Protein AF-A0A0Q8F2A1-F1 (afdb_monomer_lite)

Structure (mmCIF, N/CA/C/O backbone):
data_AF-A0A0Q8F2A1-F1
#
_entry.id   AF-A0A0Q8F2A1-F1
#
loop_
_atom_site.group_PDB
_atom_site.id
_atom_site.type_symbol
_atom_site.label_atom_id
_atom_site.label_alt_id
_atom_site.label_comp_id
_atom_site.label_asym_id
_atom_site.label_entity_id
_atom_site.label_seq_id
_atom_site.pdbx_PDB_ins_code
_atom_site.Cartn_x
_atom_site.Cartn_y
_atom_site.Cartn_z
_atom_site.occupancy
_atom_site.B_iso_or_equiv
_atom_site.auth_seq_id
_atom_site.auth_comp_id
_atom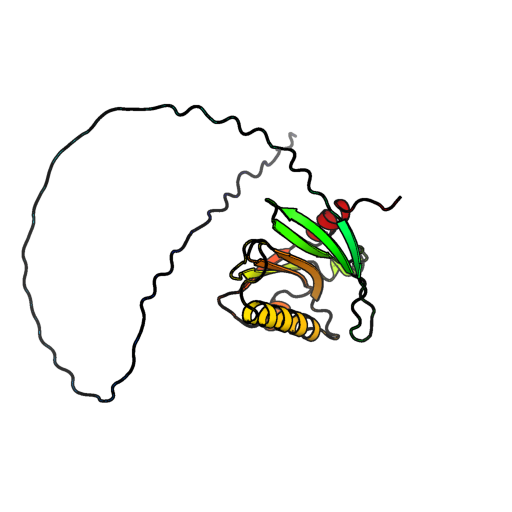_site.auth_asym_id
_atom_site.auth_atom_id
_atom_site.pdbx_PDB_model_num
ATOM 1 N N . MET A 1 1 ? 9.531 -15.385 44.130 1.00 44.53 1 MET A N 1
ATOM 2 C CA . MET A 1 1 ? 9.046 -15.641 42.757 1.00 44.53 1 MET A CA 1
ATOM 3 C C . MET A 1 1 ? 9.720 -14.624 41.848 1.00 44.53 1 MET A C 1
ATOM 5 O O . MET A 1 1 ? 9.571 -13.438 42.096 1.00 44.53 1 MET A O 1
ATOM 9 N N . ARG A 1 2 ? 10.594 -15.065 40.934 1.00 28.80 2 ARG A N 1
ATOM 10 C CA . ARG A 1 2 ? 11.402 -14.192 40.062 1.00 28.80 2 ARG A CA 1
ATOM 11 C C . ARG A 1 2 ? 10.861 -14.307 38.637 1.00 28.80 2 ARG A C 1
ATOM 13 O O . ARG A 1 2 ? 10.828 -15.414 38.109 1.00 28.80 2 ARG A O 1
ATOM 20 N N . ASN A 1 3 ? 10.446 -13.184 38.053 1.00 25.94 3 ASN A N 1
ATOM 21 C CA . ASN A 1 3 ? 10.013 -13.105 36.659 1.00 25.94 3 ASN A CA 1
ATOM 22 C C . ASN A 1 3 ? 11.220 -13.265 35.733 1.00 25.94 3 ASN A C 1
ATOM 24 O O . ASN A 1 3 ? 12.239 -12.593 35.903 1.00 25.94 3 ASN A O 1
ATOM 28 N N . ARG A 1 4 ? 11.096 -14.179 34.770 1.00 31.38 4 ARG A N 1
ATOM 29 C CA . ARG A 1 4 ? 12.086 -14.429 33.725 1.00 31.38 4 ARG A CA 1
ATOM 30 C C . ARG A 1 4 ? 11.679 -13.613 32.501 1.00 31.38 4 ARG A C 1
ATOM 32 O O . ARG A 1 4 ? 10.602 -13.816 31.954 1.00 31.38 4 ARG A O 1
ATOM 39 N N . VAL A 1 5 ? 12.541 -12.677 32.123 1.00 30.12 5 VAL A N 1
ATOM 40 C CA . VAL A 1 5 ? 12.503 -11.966 30.844 1.00 30.12 5 VAL A CA 1
ATOM 41 C C . VAL A 1 5 ? 12.812 -12.982 29.745 1.00 30.12 5 VAL A C 1
ATOM 43 O O . VAL A 1 5 ? 13.850 -13.641 29.806 1.00 30.12 5 VAL A O 1
ATOM 46 N N . VAL A 1 6 ? 11.915 -13.123 28.771 1.00 36.81 6 VAL A N 1
ATOM 47 C CA . VAL A 1 6 ? 12.195 -13.824 27.514 1.00 36.81 6 VAL A CA 1
ATOM 48 C C . VAL A 1 6 ? 12.706 -12.768 26.540 1.00 36.81 6 VAL A C 1
ATOM 50 O O . VAL A 1 6 ? 11.977 -11.846 26.185 1.00 36.81 6 VAL A O 1
ATOM 53 N N . LYS A 1 7 ? 13.987 -12.866 26.183 1.00 30.02 7 LYS A N 1
ATOM 54 C CA . LYS A 1 7 ? 14.551 -12.213 25.001 1.00 30.02 7 LYS A CA 1
ATOM 55 C C . LYS A 1 7 ? 14.247 -13.127 23.815 1.00 30.02 7 LYS A C 1
ATOM 57 O O . LYS A 1 7 ? 14.553 -14.312 23.905 1.00 30.02 7 LYS A O 1
ATOM 62 N N . ASN A 1 8 ? 13.638 -12.587 22.764 1.00 35.62 8 ASN A N 1
ATOM 63 C CA . ASN A 1 8 ? 13.638 -13.228 21.454 1.00 35.62 8 ASN A CA 1
ATOM 64 C C . ASN A 1 8 ? 14.849 -12.695 20.691 1.00 35.62 8 ASN A C 1
ATOM 66 O O . ASN A 1 8 ? 14.966 -11.486 20.485 1.00 35.62 8 ASN A O 1
ATOM 70 N N . ASP A 1 9 ? 15.741 -13.616 20.354 1.00 36.66 9 ASP A N 1
ATOM 71 C CA . ASP A 1 9 ? 16.891 -13.410 19.488 1.00 36.66 9 ASP A CA 1
ATOM 72 C C . ASP A 1 9 ? 16.471 -13.532 18.009 1.00 36.66 9 ASP A C 1
ATOM 74 O O . ASP A 1 9 ? 15.577 -14.307 17.670 1.00 36.66 9 ASP A O 1
ATOM 78 N N . ASP A 1 10 ? 17.144 -12.741 17.173 1.00 30.52 10 ASP A N 1
ATOM 79 C CA . ASP A 1 10 ? 17.500 -12.963 15.765 1.00 30.52 10 ASP A CA 1
ATOM 80 C C . ASP A 1 10 ? 16.471 -13.565 14.787 1.00 30.52 10 ASP A C 1
ATOM 82 O O . ASP A 1 10 ? 16.291 -14.778 14.688 1.00 30.52 10 ASP A O 1
ATOM 86 N N . VAL A 1 11 ? 15.958 -12.713 13.889 1.00 28.14 11 VAL A N 1
ATOM 87 C CA . VAL A 1 11 ? 15.561 -13.127 12.533 1.00 28.14 11 VAL A CA 1
ATOM 88 C C . VAL A 1 11 ? 16.566 -12.532 11.549 1.00 28.14 11 VAL A C 1
ATOM 90 O O . VAL A 1 11 ? 16.557 -11.338 11.259 1.00 28.14 11 VAL A O 1
ATOM 93 N N . SER A 1 12 ? 17.464 -13.384 11.055 1.00 24.70 12 SER A N 1
ATOM 94 C CA . SER A 1 12 ? 18.333 -13.093 9.913 1.00 24.70 12 SER A CA 1
ATOM 95 C C . SER A 1 12 ? 17.551 -13.309 8.617 1.00 24.70 12 SER A C 1
ATOM 97 O O . SER A 1 12 ? 17.162 -14.436 8.317 1.00 24.70 12 SER A O 1
ATOM 99 N N . VAL A 1 13 ? 17.343 -12.251 7.833 1.00 27.22 13 VAL A N 1
ATOM 100 C CA . VAL A 1 13 ? 16.812 -12.356 6.466 1.00 27.22 13 VAL A CA 1
ATOM 101 C C . VAL A 1 13 ? 17.987 -12.609 5.519 1.00 27.22 13 VAL A C 1
ATOM 103 O O . VAL A 1 13 ? 18.814 -11.731 5.280 1.00 27.22 13 VAL A O 1
ATOM 106 N N . MET A 1 14 ? 18.090 -13.838 5.009 1.00 24.81 14 MET A N 1
ATOM 107 C CA . MET A 1 14 ? 19.008 -14.192 3.925 1.00 24.81 14 MET A CA 1
ATOM 108 C C . MET A 1 14 ? 18.399 -13.770 2.585 1.00 24.81 14 MET A C 1
ATOM 110 O O . MET A 1 14 ? 17.421 -14.361 2.138 1.00 24.81 14 MET A O 1
ATOM 114 N N . PHE A 1 15 ? 19.014 -12.794 1.917 1.00 26.77 15 PHE A N 1
ATOM 115 C CA . PHE A 1 15 ? 18.765 -12.518 0.503 1.00 26.77 15 PHE A CA 1
ATOM 116 C C . PHE A 1 15 ? 19.506 -13.550 -0.355 1.00 26.77 15 PHE A C 1
ATOM 118 O O . PHE A 1 15 ? 20.736 -13.563 -0.424 1.00 26.77 15 PHE A O 1
ATOM 125 N N . LEU A 1 16 ? 18.754 -14.428 -1.014 1.00 28.80 16 LEU A N 1
ATOM 126 C CA . LEU A 1 16 ? 19.261 -15.322 -2.052 1.00 28.80 16 LEU A CA 1
ATOM 127 C C . LEU A 1 16 ? 19.140 -14.624 -3.412 1.00 28.80 16 LEU A C 1
ATOM 129 O O . LEU A 1 16 ? 18.095 -14.658 -4.051 1.00 28.80 16 LEU A O 1
ATOM 133 N N . CYS A 1 17 ? 20.240 -14.027 -3.875 1.00 29.28 17 CYS A N 1
ATOM 134 C CA . CYS A 1 17 ? 20.418 -13.659 -5.281 1.00 29.28 17 CYS A CA 1
ATOM 135 C C . CYS A 1 17 ? 20.425 -14.935 -6.138 1.00 29.28 17 CYS A C 1
ATOM 137 O O . CYS A 1 17 ? 21.434 -15.643 -6.197 1.00 29.28 17 CYS A O 1
ATOM 139 N N . ARG A 1 18 ? 19.322 -15.234 -6.831 1.00 32.94 18 ARG A N 1
ATOM 140 C CA . ARG A 1 18 ? 19.321 -16.212 -7.924 1.00 32.94 18 ARG A CA 1
ATOM 141 C C . ARG A 1 18 ? 19.535 -15.497 -9.254 1.00 32.94 18 ARG A C 1
ATOM 143 O O . ARG A 1 18 ? 18.671 -14.786 -9.742 1.00 32.94 18 ARG A O 1
ATOM 150 N N . HIS A 1 19 ? 20.705 -15.744 -9.838 1.00 34.50 19 HIS A N 1
ATOM 151 C CA . HIS A 1 19 ? 20.955 -15.552 -11.261 1.00 34.50 19 HIS A CA 1
ATOM 152 C C . HIS A 1 19 ? 20.022 -16.472 -12.058 1.00 34.50 19 HIS A C 1
ATOM 154 O O . HIS A 1 19 ? 20.097 -17.693 -11.902 1.00 34.50 19 HIS A O 1
ATOM 160 N N . ALA A 1 20 ? 19.193 -15.906 -12.932 1.00 35.84 20 ALA A N 1
ATOM 161 C CA . ALA A 1 20 ? 18.513 -16.657 -13.977 1.00 35.84 20 ALA A CA 1
ATOM 162 C C . ALA A 1 20 ? 19.250 -16.451 -15.306 1.00 35.84 20 ALA A C 1
ATOM 164 O O . ALA A 1 20 ? 19.252 -15.375 -15.897 1.00 35.84 20 ALA A O 1
ATOM 165 N N . VAL A 1 21 ? 19.910 -17.523 -15.738 1.00 43.09 21 VAL A N 1
ATOM 166 C CA . VAL A 1 21 ? 20.398 -17.760 -17.096 1.00 43.09 21 VAL A CA 1
ATOM 167 C C . VAL A 1 21 ? 19.272 -18.445 -17.868 1.00 43.09 21 VAL A C 1
ATOM 169 O O . VAL A 1 21 ? 18.857 -19.515 -17.441 1.00 43.09 21 VAL A O 1
ATOM 172 N N . MET A 1 22 ? 18.844 -17.896 -19.006 1.00 37.50 22 MET A N 1
ATOM 173 C CA . MET A 1 22 ? 18.238 -18.630 -20.137 1.00 37.50 22 MET A CA 1
ATOM 174 C C . MET A 1 22 ? 18.453 -17.756 -21.388 1.00 37.50 22 MET A C 1
ATOM 176 O O . MET A 1 22 ? 17.892 -16.673 -21.482 1.00 37.50 22 MET A O 1
ATOM 180 N N . ALA A 1 23 ? 19.424 -18.006 -22.272 1.00 36.56 23 ALA A N 1
ATOM 181 C CA . ALA A 1 23 ? 19.561 -19.135 -23.201 1.00 36.56 23 ALA A CA 1
ATOM 182 C C . ALA A 1 23 ? 18.304 -19.330 -24.069 1.00 36.56 23 ALA A C 1
ATOM 184 O O . ALA A 1 23 ? 17.273 -19.805 -23.606 1.00 36.56 23 ALA A O 1
ATOM 185 N N . GLY A 1 24 ? 18.417 -18.902 -25.330 1.00 39.06 24 GLY A N 1
ATOM 186 C CA . GLY A 1 24 ? 17.320 -18.818 -26.285 1.00 39.06 24 GLY A CA 1
ATOM 187 C C . GLY A 1 24 ? 16.856 -20.144 -26.877 1.00 39.06 24 GLY A C 1
ATOM 188 O O . GLY A 1 24 ? 17.536 -21.166 -26.803 1.00 39.06 24 GLY A O 1
ATOM 189 N N . LEU A 1 25 ? 15.713 -20.079 -27.558 1.00 41.75 25 LEU A N 1
ATOM 190 C CA . LEU A 1 25 ? 15.251 -21.120 -28.463 1.00 41.75 25 LEU A CA 1
ATOM 191 C C . LEU A 1 25 ? 14.744 -20.499 -29.769 1.00 41.75 25 LEU A C 1
ATOM 193 O O . LEU A 1 25 ? 13.806 -19.706 -29.793 1.00 41.75 25 LEU A O 1
ATOM 197 N N . LEU A 1 26 ? 15.395 -20.903 -30.857 1.00 42.44 26 LEU A N 1
ATOM 198 C CA . LEU A 1 26 ? 15.001 -20.701 -32.244 1.00 42.44 26 LEU A CA 1
ATOM 199 C C . LEU A 1 26 ? 14.265 -21.964 -32.728 1.00 42.44 26 LEU A C 1
ATOM 201 O O . LEU A 1 26 ? 14.782 -23.068 -32.610 1.00 42.44 26 LEU A O 1
ATOM 205 N N . LEU A 1 27 ? 13.055 -21.737 -33.239 1.00 42.19 27 LEU A N 1
ATOM 206 C CA . LEU A 1 27 ? 12.283 -22.407 -34.300 1.00 42.19 27 LEU A CA 1
ATOM 207 C C . LEU A 1 27 ? 12.610 -23.839 -34.810 1.00 42.19 27 LEU A C 1
ATOM 209 O O . LEU A 1 27 ? 13.734 -24.172 -35.171 1.00 42.19 27 LEU A O 1
ATOM 213 N N . CYS A 1 28 ? 11.487 -24.517 -35.114 1.00 33.78 28 CYS A N 1
ATOM 214 C CA . CYS A 1 28 ? 11.216 -25.515 -36.170 1.00 33.78 28 CYS A CA 1
ATOM 215 C C . CYS A 1 28 ? 11.499 -27.009 -35.920 1.00 33.78 28 CYS A C 1
ATOM 217 O O . CYS A 1 28 ? 12.619 -27.418 -35.644 1.00 33.78 28 CYS A O 1
ATOM 219 N N . GLY A 1 29 ? 10.497 -27.841 -36.255 1.00 33.00 29 GLY A N 1
ATOM 220 C CA . GLY A 1 29 ? 10.748 -29.145 -36.887 1.00 33.00 29 GLY A CA 1
ATOM 221 C C . GLY A 1 29 ? 9.878 -30.314 -36.425 1.00 33.00 29 GLY A C 1
ATOM 222 O O . GLY A 1 29 ? 10.039 -30.828 -35.329 1.00 33.00 29 GLY A O 1
ATOM 223 N N . VAL A 1 30 ? 8.999 -30.773 -37.315 1.00 41.03 30 VAL A N 1
ATOM 224 C CA . VAL A 1 30 ? 8.120 -31.947 -37.194 1.00 41.03 30 VAL A CA 1
ATOM 225 C C . VAL A 1 30 ? 8.887 -33.255 -37.478 1.00 41.03 30 VAL A C 1
ATOM 227 O O . VAL A 1 30 ? 9.630 -33.301 -38.453 1.00 41.03 30 VAL A O 1
ATOM 230 N N . LEU A 1 31 ? 8.619 -34.317 -36.698 1.00 34.47 31 LEU A N 1
ATOM 231 C CA . LEU A 1 31 ? 8.297 -35.719 -37.086 1.00 34.47 31 LEU A CA 1
ATOM 232 C C . LEU A 1 31 ? 8.885 -36.785 -36.125 1.00 34.47 31 LEU A C 1
ATOM 234 O O . LEU A 1 31 ? 9.962 -36.592 -35.566 1.00 34.47 31 LEU A O 1
ATOM 238 N N . PRO A 1 32 ? 8.183 -37.925 -35.929 1.00 62.50 32 PRO A N 1
ATOM 239 C CA . PRO A 1 32 ? 8.539 -38.969 -34.964 1.00 62.50 32 PRO A CA 1
ATOM 240 C C . PRO A 1 32 ? 9.446 -40.036 -35.593 1.00 62.50 32 PRO A C 1
ATOM 242 O O . PRO A 1 32 ? 9.396 -40.197 -36.807 1.00 62.50 32 PRO A O 1
ATOM 245 N N . VAL A 1 33 ? 10.189 -40.823 -34.792 1.00 37.97 33 VAL A N 1
ATOM 246 C CA . VAL A 1 33 ? 10.555 -42.233 -35.087 1.00 37.97 33 VAL A CA 1
ATOM 247 C C . VAL A 1 33 ? 11.358 -42.898 -33.944 1.00 37.97 33 VAL A C 1
ATOM 249 O O . VAL A 1 33 ? 12.305 -42.337 -33.412 1.00 37.97 33 VAL A O 1
ATOM 252 N N . LYS A 1 34 ? 10.936 -44.140 -33.657 1.00 38.72 34 LYS A N 1
ATOM 253 C CA . LYS A 1 34 ? 11.589 -45.343 -33.086 1.00 38.72 34 LYS A CA 1
ATOM 254 C C . LYS A 1 34 ? 12.494 -45.304 -31.846 1.00 38.72 34 LYS A C 1
ATOM 256 O O . LYS A 1 34 ? 13.583 -44.750 -31.820 1.00 38.72 34 LYS A O 1
ATOM 261 N N . ALA A 1 35 ? 12.093 -46.197 -30.938 1.00 49.38 35 ALA A N 1
ATOM 262 C CA . ALA A 1 35 ? 12.910 -46.914 -29.973 1.00 49.38 35 ALA A CA 1
ATOM 263 C C . ALA A 1 35 ? 14.157 -47.583 -30.585 1.00 49.38 35 ALA A C 1
ATOM 265 O O . ALA A 1 35 ? 14.091 -48.223 -31.637 1.00 49.38 35 ALA A O 1
ATOM 266 N N . GLY A 1 36 ? 15.257 -47.511 -29.838 1.00 41.19 36 GLY A N 1
ATOM 267 C CA . GLY A 1 36 ? 16.496 -48.243 -30.070 1.00 41.19 36 GLY A CA 1
ATOM 268 C C . GLY A 1 36 ? 17.321 -48.276 -28.788 1.00 41.19 36 GLY A C 1
ATOM 269 O O . GLY A 1 36 ? 17.943 -47.290 -28.416 1.00 41.19 36 GLY A O 1
ATOM 270 N N . SER A 1 37 ? 17.269 -49.415 -28.101 1.00 42.88 37 SER A N 1
ATOM 271 C CA . SER A 1 37 ? 18.154 -49.797 -27.001 1.00 42.88 37 SER A CA 1
ATOM 272 C C . SER A 1 37 ? 19.576 -49.997 -27.520 1.00 42.88 37 SER A C 1
ATOM 274 O O . SER A 1 37 ? 19.752 -50.720 -28.503 1.00 42.88 37 SER A O 1
ATOM 276 N N . THR A 1 38 ? 20.594 -49.436 -26.860 1.00 56.25 38 THR A N 1
ATOM 277 C CA . THR A 1 38 ? 21.944 -50.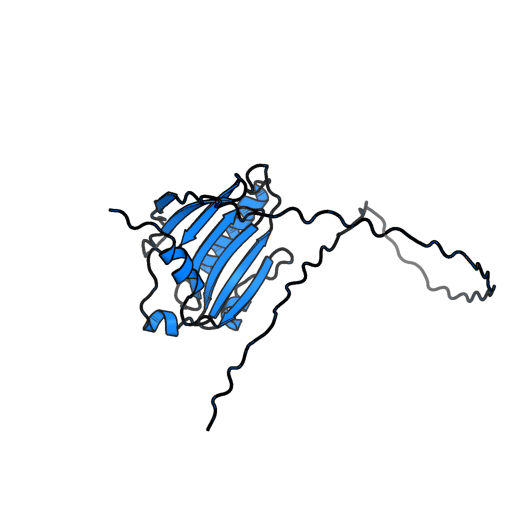015 -26.899 1.00 56.25 38 THR A CA 1
ATOM 278 C C . THR A 1 38 ? 22.759 -49.650 -25.661 1.00 56.25 38 THR A C 1
ATOM 280 O O . THR A 1 38 ? 22.930 -48.492 -25.296 1.00 56.25 38 THR A O 1
ATOM 283 N N . THR A 1 39 ? 23.235 -50.712 -25.027 1.00 43.56 39 THR A N 1
ATOM 284 C CA . THR A 1 39 ? 24.185 -50.822 -23.925 1.00 43.56 39 THR A CA 1
ATOM 285 C C . THR A 1 39 ? 25.570 -50.305 -24.332 1.00 43.56 39 THR A C 1
ATOM 287 O O . THR A 1 39 ? 26.010 -50.560 -25.449 1.00 43.56 39 THR A O 1
ATOM 290 N N . GLY A 1 40 ? 26.288 -49.648 -23.419 1.00 47.81 40 GLY A N 1
ATOM 291 C CA . GLY A 1 40 ? 27.664 -49.203 -23.649 1.00 47.81 40 GLY A CA 1
ATOM 292 C C . GLY A 1 40 ? 28.397 -48.937 -22.340 1.00 47.81 40 GLY A C 1
ATOM 293 O O . GLY A 1 40 ? 28.386 -47.828 -21.824 1.00 47.81 40 GLY A O 1
ATOM 294 N N . MET A 1 41 ? 28.981 -50.001 -21.794 1.00 49.47 41 MET A N 1
ATOM 295 C CA . MET A 1 41 ? 29.962 -50.009 -20.709 1.00 49.47 41 MET A CA 1
ATOM 296 C C . MET A 1 41 ? 31.268 -49.392 -21.220 1.00 49.47 41 MET A C 1
ATOM 298 O O . MET A 1 41 ? 31.763 -49.875 -22.229 1.00 49.47 41 MET A O 1
ATOM 302 N N . GLU A 1 42 ? 31.869 -48.438 -20.507 1.00 54.62 42 GLU A N 1
ATOM 303 C CA . GLU A 1 42 ? 33.332 -48.334 -20.439 1.00 54.62 42 GLU A CA 1
ATOM 304 C C . GLU A 1 42 ? 33.789 -47.555 -19.198 1.00 54.62 42 GLU A C 1
ATOM 306 O O . GLU A 1 42 ? 33.414 -46.415 -18.936 1.00 54.62 42 GLU A O 1
ATOM 311 N N . SER A 1 43 ? 34.589 -48.252 -18.404 1.00 49.12 43 SER A N 1
ATOM 312 C CA . SER A 1 43 ? 35.275 -47.830 -17.194 1.00 49.12 43 SER A CA 1
ATOM 313 C C . SER A 1 43 ? 36.594 -47.146 -17.550 1.00 49.12 43 SER A C 1
ATOM 315 O O . SER A 1 43 ? 37.306 -47.638 -18.423 1.00 49.12 43 SER A O 1
ATOM 317 N N . ARG A 1 44 ? 36.998 -46.111 -16.800 1.00 51.88 44 ARG A N 1
ATOM 318 C CA . ARG A 1 44 ? 38.413 -45.816 -16.499 1.00 51.88 44 ARG A CA 1
ATOM 319 C C . ARG A 1 44 ? 38.547 -44.855 -15.315 1.00 51.88 44 ARG A C 1
ATOM 321 O O . ARG A 1 44 ? 37.761 -43.935 -15.137 1.00 51.88 44 ARG A O 1
ATOM 328 N N . THR A 1 45 ? 39.529 -45.188 -14.491 1.00 52.47 45 THR A N 1
ATOM 329 C CA . THR A 1 45 ? 39.860 -44.711 -13.144 1.00 52.47 45 THR A CA 1
ATOM 330 C C . THR A 1 45 ? 40.927 -43.586 -13.195 1.00 52.47 45 THR A C 1
ATOM 332 O O . THR A 1 45 ? 41.031 -42.930 -14.228 1.00 52.47 45 THR A O 1
ATOM 335 N N . PRO A 1 46 ? 41.693 -43.286 -12.123 1.00 57.12 46 PRO A N 1
ATOM 336 C CA . PRO A 1 46 ? 41.667 -42.001 -11.427 1.00 57.12 46 PRO A CA 1
ATOM 337 C C . PRO A 1 46 ? 42.948 -41.175 -11.663 1.00 57.12 46 PRO A C 1
ATOM 339 O O . PRO A 1 46 ? 43.960 -41.702 -12.122 1.00 57.12 46 PRO A O 1
ATOM 342 N N . VAL A 1 47 ? 42.947 -39.895 -11.286 1.00 57.69 47 VAL A N 1
ATOM 343 C CA . VAL A 1 47 ? 44.197 -39.142 -11.089 1.00 57.69 47 VAL A CA 1
ATOM 344 C C . VAL A 1 47 ? 44.110 -38.346 -9.793 1.00 57.69 47 VAL A C 1
ATOM 346 O O . VAL A 1 47 ? 43.341 -37.394 -9.678 1.00 57.69 47 VAL A O 1
ATOM 349 N N . ASP A 1 48 ? 44.923 -38.787 -8.836 1.00 45.47 48 ASP A N 1
ATOM 350 C CA . ASP A 1 48 ? 45.358 -38.050 -7.657 1.00 45.47 48 ASP A CA 1
ATOM 351 C C . ASP A 1 48 ? 46.189 -36.826 -8.064 1.00 45.47 48 ASP A C 1
ATOM 353 O O . ASP A 1 48 ? 47.074 -36.910 -8.917 1.00 45.47 48 ASP A O 1
ATOM 357 N N . GLY A 1 49 ? 45.954 -35.704 -7.387 1.00 45.91 49 GLY A N 1
ATOM 358 C CA . GLY A 1 49 ? 46.758 -34.489 -7.483 1.00 45.91 49 GLY A CA 1
ATOM 359 C C . GLY A 1 49 ? 46.854 -33.820 -6.117 1.00 45.91 49 GLY A C 1
ATOM 360 O O . GLY A 1 49 ? 46.007 -33.013 -5.750 1.00 45.91 49 GLY A O 1
ATOM 361 N N . SER A 1 50 ? 47.876 -34.207 -5.354 1.00 44.56 50 SER A N 1
ATOM 362 C CA . SER A 1 50 ? 48.253 -33.617 -4.068 1.00 44.56 50 SER A CA 1
ATOM 363 C C . SER A 1 50 ? 48.880 -32.225 -4.206 1.00 44.56 50 SER A C 1
ATOM 365 O O . SER A 1 50 ? 49.567 -31.941 -5.182 1.00 44.56 50 SER A O 1
ATOM 367 N N . ALA A 1 51 ? 48.773 -31.485 -3.097 1.00 42.91 51 ALA A N 1
ATOM 368 C CA . ALA A 1 51 ? 49.612 -30.377 -2.630 1.00 42.91 51 ALA A CA 1
ATOM 369 C C . ALA A 1 51 ? 49.403 -28.987 -3.263 1.00 42.91 51 ALA A C 1
ATOM 371 O O . ALA A 1 51 ? 49.722 -28.726 -4.414 1.00 42.91 51 ALA A O 1
ATOM 372 N N . THR A 1 52 ? 49.024 -28.010 -2.438 1.00 57.50 52 THR A N 1
ATOM 373 C CA . THR A 1 52 ? 49.991 -27.178 -1.695 1.00 57.50 52 THR A CA 1
ATOM 374 C C . THR A 1 52 ? 49.272 -26.322 -0.652 1.00 57.50 52 THR A C 1
ATOM 376 O O . THR A 1 52 ? 48.219 -25.746 -0.903 1.00 57.50 52 THR A O 1
ATOM 379 N N . MET A 1 53 ? 49.857 -26.269 0.545 1.00 49.12 53 MET A N 1
ATOM 380 C CA . MET A 1 53 ? 49.554 -25.263 1.554 1.00 49.12 53 MET A CA 1
ATOM 381 C C . MET A 1 53 ? 50.073 -23.908 1.068 1.00 49.12 53 MET A C 1
ATOM 383 O O . MET A 1 53 ? 51.186 -23.819 0.549 1.00 49.12 53 MET A O 1
ATOM 387 N N . SER A 1 54 ? 49.295 -22.850 1.271 1.00 52.25 54 SER A N 1
ATOM 388 C CA . SER A 1 54 ? 49.821 -21.490 1.310 1.00 52.25 54 SER A CA 1
ATOM 389 C C . SER A 1 54 ? 49.211 -20.758 2.491 1.00 52.25 54 SER A C 1
ATOM 391 O O . SER A 1 54 ? 48.000 -20.645 2.658 1.00 52.25 54 SER A O 1
ATOM 393 N N . GLU A 1 55 ? 50.143 -20.378 3.343 1.00 41.22 55 GLU A N 1
ATOM 394 C CA . GLU A 1 55 ? 50.041 -19.665 4.594 1.00 41.22 55 GLU A CA 1
ATOM 395 C C . GLU A 1 55 ? 49.857 -18.162 4.334 1.00 41.22 55 GLU A C 1
ATOM 397 O O . GLU A 1 55 ? 50.312 -17.641 3.318 1.00 41.22 55 GLU A O 1
ATOM 402 N N . SER A 1 56 ? 49.309 -17.473 5.335 1.00 45.28 56 SER A N 1
ATOM 403 C CA . SER A 1 56 ? 49.626 -16.078 5.670 1.00 45.28 56 SER A CA 1
ATOM 404 C C . SER A 1 56 ? 49.162 -14.960 4.722 1.00 45.28 56 SER A C 1
ATOM 406 O O . SER A 1 56 ? 49.829 -14.622 3.753 1.00 45.28 56 SER A O 1
ATOM 408 N N . ALA A 1 57 ? 48.101 -14.249 5.128 1.00 45.12 57 ALA A N 1
ATOM 409 C CA . ALA A 1 57 ? 48.203 -12.834 5.524 1.00 45.12 57 ALA A CA 1
ATOM 410 C C . ALA A 1 57 ? 46.830 -12.284 5.954 1.00 45.12 57 ALA A C 1
ATOM 412 O O . ALA A 1 57 ? 45.998 -11.897 5.135 1.00 45.12 57 ALA A O 1
ATOM 413 N N . SER A 1 58 ? 46.620 -12.194 7.268 1.00 49.41 58 SER A N 1
ATOM 414 C CA . SER A 1 58 ? 45.572 -11.362 7.859 1.00 49.41 58 SER A CA 1
ATOM 415 C C . SER A 1 58 ? 45.918 -9.887 7.651 1.00 49.41 58 SER A C 1
ATOM 417 O O . SER A 1 58 ? 46.678 -9.308 8.424 1.00 49.41 58 SER A O 1
ATOM 419 N N . LEU A 1 59 ? 45.350 -9.266 6.619 1.00 46.88 59 LEU A N 1
ATOM 420 C CA . LEU A 1 59 ? 45.264 -7.812 6.517 1.00 46.88 59 LEU A CA 1
ATOM 421 C C . LEU A 1 59 ? 43.949 -7.370 7.156 1.00 46.88 59 LEU A C 1
ATOM 423 O O . LEU A 1 59 ? 42.879 -7.414 6.550 1.00 46.88 59 LEU A O 1
ATOM 427 N N . ALA A 1 60 ? 44.052 -6.963 8.422 1.00 48.47 60 ALA A N 1
ATOM 428 C CA . ALA A 1 60 ? 43.013 -6.228 9.119 1.00 48.47 60 ALA A CA 1
ATOM 429 C C . ALA A 1 60 ? 42.699 -4.956 8.321 1.00 48.47 60 ALA A C 1
ATOM 431 O O . ALA A 1 60 ? 43.470 -3.996 8.310 1.00 48.47 60 ALA A O 1
ATOM 432 N N . THR A 1 61 ? 41.572 -4.975 7.616 1.00 50.78 61 THR A N 1
ATOM 433 C CA . THR A 1 61 ? 41.032 -3.782 6.974 1.00 50.78 61 THR A CA 1
ATOM 434 C C . THR A 1 61 ? 40.442 -2.911 8.085 1.00 50.78 61 THR A C 1
ATOM 436 O O . THR A 1 61 ? 39.663 -3.428 8.891 1.00 50.78 61 THR A O 1
ATOM 439 N N . PRO A 1 62 ? 40.807 -1.622 8.194 1.00 49.97 62 PRO A N 1
ATOM 440 C CA . PRO A 1 62 ? 40.212 -0.742 9.186 1.00 49.97 62 PRO A CA 1
ATOM 441 C C . PRO A 1 62 ? 38.708 -0.670 8.933 1.00 49.97 62 PRO A C 1
ATOM 443 O O . PRO A 1 62 ? 38.269 -0.319 7.836 1.00 49.97 62 PRO A O 1
ATOM 446 N N . ALA A 1 63 ? 37.931 -1.030 9.954 1.00 41.84 63 ALA A N 1
ATOM 447 C CA . ALA A 1 63 ? 36.496 -0.832 9.977 1.00 41.84 63 ALA A CA 1
ATOM 448 C C . ALA A 1 63 ? 36.218 0.641 9.655 1.00 41.84 63 ALA A C 1
ATOM 450 O O . ALA A 1 63 ? 36.508 1.533 10.456 1.00 41.84 63 ALA A O 1
ATOM 451 N N . LYS A 1 64 ? 35.700 0.894 8.449 1.00 44.44 64 LYS A N 1
ATOM 452 C CA . LYS A 1 64 ? 35.100 2.174 8.088 1.00 44.44 64 LYS A CA 1
ATOM 453 C C . LYS A 1 64 ? 33.979 2.392 9.094 1.00 44.44 64 LYS A C 1
ATOM 455 O O . LYS A 1 64 ? 32.972 1.690 9.074 1.00 44.44 64 LYS A O 1
ATOM 460 N N . HIS A 1 65 ? 34.216 3.317 10.012 1.00 45.34 65 HIS A N 1
ATOM 4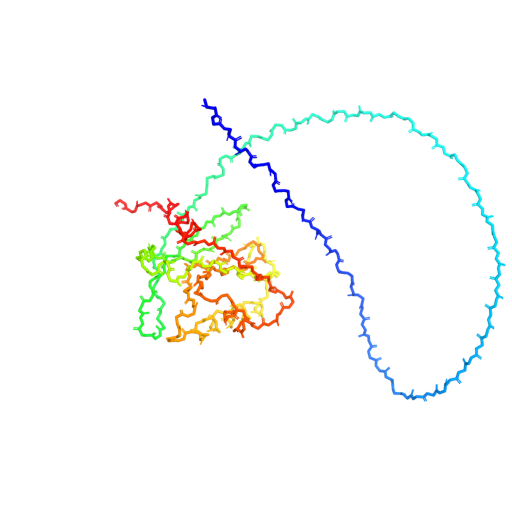61 C CA . HIS A 1 65 ? 33.222 3.843 10.923 1.00 45.34 65 HIS A CA 1
ATOM 462 C C . HIS A 1 65 ? 32.102 4.446 10.067 1.00 45.34 65 HIS A C 1
ATOM 464 O O . HIS A 1 65 ? 32.240 5.538 9.521 1.00 45.34 65 HIS A O 1
ATOM 470 N N . TRP A 1 66 ? 31.050 3.660 9.846 1.00 43.47 66 TRP A N 1
ATOM 471 C CA . TRP A 1 66 ? 29.800 4.123 9.272 1.00 43.47 66 TRP A CA 1
ATOM 472 C C . TRP A 1 66 ? 29.116 4.954 10.351 1.00 43.47 66 TRP A C 1
ATOM 474 O O . TRP A 1 66 ? 28.562 4.412 11.308 1.00 43.47 66 TRP A O 1
ATOM 484 N N . GLU A 1 67 ? 29.217 6.276 10.238 1.00 40.41 67 GLU A N 1
ATOM 485 C CA . GLU A 1 67 ? 28.289 7.143 10.946 1.00 40.41 67 GLU A CA 1
ATOM 486 C C . GLU A 1 67 ? 26.920 6.983 10.275 1.00 40.41 67 GLU A C 1
ATOM 488 O O . GLU A 1 67 ? 26.842 7.106 9.050 1.00 40.41 67 GLU A O 1
ATOM 493 N N . PRO A 1 68 ? 25.839 6.702 11.025 1.00 43.22 68 PRO A N 1
ATOM 494 C CA . PRO A 1 68 ? 24.496 6.758 10.480 1.00 43.22 68 PRO A CA 1
ATOM 495 C C . PRO A 1 68 ? 24.229 8.211 10.087 1.00 43.22 68 PRO A C 1
ATOM 497 O O . PRO A 1 68 ? 23.867 9.054 10.913 1.00 43.22 68 PRO A O 1
ATOM 500 N N . GLY A 1 69 ? 24.479 8.505 8.811 1.00 39.78 69 GLY A N 1
ATOM 501 C CA . GLY A 1 69 ? 24.095 9.750 8.185 1.00 39.78 69 GLY A CA 1
ATOM 502 C C . GLY A 1 69 ? 22.620 9.958 8.469 1.00 39.78 69 GLY A C 1
ATOM 503 O O . GLY A 1 69 ? 21.788 9.100 8.181 1.00 39.78 69 GLY A O 1
ATOM 504 N N . LYS A 1 70 ? 22.304 11.089 9.093 1.00 42.88 70 LYS A N 1
ATOM 505 C CA . LYS A 1 70 ? 20.941 11.591 9.215 1.00 42.88 70 LYS A CA 1
ATOM 506 C C . LYS A 1 70 ? 20.472 11.924 7.804 1.00 42.88 70 LYS A C 1
ATOM 508 O O . LYS A 1 70 ? 20.545 13.077 7.390 1.00 42.88 70 LYS A O 1
ATOM 513 N N . GLU A 1 71 ? 20.077 10.911 7.045 1.00 45.12 71 GLU A N 1
ATOM 514 C CA . GLU A 1 71 ? 19.438 11.089 5.754 1.00 45.12 71 GLU A CA 1
ATOM 515 C C . GLU A 1 71 ? 18.116 11.797 6.057 1.00 45.12 71 GLU A C 1
ATOM 517 O O . GLU A 1 71 ? 17.163 11.217 6.583 1.00 45.12 71 GLU A O 1
ATOM 522 N N . GLN A 1 72 ? 18.121 13.122 5.893 1.00 47.25 72 GLN A N 1
ATOM 523 C CA . GLN A 1 72 ? 16.951 13.958 6.102 1.00 47.25 72 GLN A CA 1
ATOM 524 C C . GLN A 1 72 ? 15.937 13.586 5.028 1.00 47.25 72 GLN A C 1
ATOM 526 O O . GLN A 1 72 ? 15.943 14.119 3.922 1.00 47.25 72 GLN A O 1
ATOM 531 N N . ARG A 1 73 ? 15.067 12.637 5.368 1.00 54.69 73 ARG A N 1
ATOM 532 C CA . ARG A 1 73 ? 13.936 12.232 4.547 1.00 54.69 73 ARG A CA 1
ATOM 533 C C . ARG A 1 73 ? 12.968 13.410 4.464 1.00 54.69 73 ARG A C 1
ATOM 535 O O . ARG A 1 73 ? 12.169 13.639 5.368 1.00 54.69 73 ARG A O 1
ATOM 542 N N . GLN A 1 74 ? 13.076 14.202 3.402 1.00 58.81 74 GLN A N 1
ATOM 543 C CA . GLN A 1 74 ? 12.130 15.275 3.126 1.00 58.81 74 GLN A CA 1
ATOM 544 C C . GLN A 1 74 ? 10.833 14.640 2.612 1.00 58.81 74 GLN A C 1
ATOM 546 O O . GLN A 1 74 ? 10.799 14.095 1.509 1.00 58.81 74 GLN A O 1
ATOM 551 N N . VAL A 1 75 ? 9.791 14.657 3.444 1.00 67.06 75 VAL A N 1
ATOM 552 C CA . VAL A 1 75 ? 8.465 14.128 3.105 1.00 67.06 75 VAL A CA 1
ATOM 553 C C . VAL A 1 75 ? 7.555 15.295 2.748 1.00 67.06 75 VAL A C 1
ATOM 555 O O . VAL A 1 75 ? 7.271 16.142 3.592 1.00 67.06 75 VAL A O 1
ATOM 558 N N . ASN A 1 76 ? 7.086 15.329 1.503 1.00 75.69 76 ASN A N 1
ATOM 559 C CA . ASN A 1 76 ? 6.053 16.264 1.065 1.00 75.69 76 ASN A CA 1
ATOM 560 C C . ASN A 1 76 ? 4.717 15.517 1.009 1.00 75.69 76 ASN A C 1
ATOM 562 O O . ASN A 1 76 ? 4.642 14.461 0.380 1.00 75.69 76 ASN A O 1
ATOM 566 N N . ALA A 1 77 ? 3.679 16.057 1.649 1.00 73.25 77 ALA A N 1
ATOM 567 C CA . ALA A 1 77 ? 2.337 15.477 1.665 1.00 73.25 77 ALA A CA 1
ATOM 568 C C . ALA A 1 77 ? 1.372 16.315 0.815 1.00 73.25 77 ALA A C 1
ATOM 570 O O . ALA A 1 77 ? 1.421 17.546 0.824 1.00 73.25 77 ALA A O 1
ATOM 571 N N . SER A 1 78 ? 0.492 15.660 0.066 1.00 74.31 78 SER A N 1
ATOM 572 C CA . SER A 1 78 ? -0.581 16.303 -0.697 1.00 74.31 78 SER A CA 1
ATOM 573 C C . SER A 1 78 ? -1.827 15.425 -0.679 1.00 74.31 78 SER A C 1
ATOM 575 O O . SER A 1 78 ? -1.732 14.207 -0.788 1.00 74.31 78 SER A O 1
ATOM 577 N N . THR A 1 79 ? -3.002 16.033 -0.540 1.00 71.44 79 THR A N 1
ATOM 578 C CA . THR A 1 79 ? -4.280 15.312 -0.602 1.00 71.44 79 THR A CA 1
ATOM 579 C C . THR A 1 79 ? -4.744 15.238 -2.050 1.00 71.44 79 THR A C 1
ATOM 581 O O . THR A 1 79 ? -4.849 16.268 -2.717 1.00 71.44 79 THR A O 1
ATOM 584 N N . GLN A 1 80 ? -5.046 14.035 -2.533 1.00 64.69 80 GLN A N 1
ATOM 585 C CA . GLN A 1 80 ? -5.696 13.829 -3.825 1.00 64.69 80 GLN A CA 1
ATOM 586 C C . GLN A 1 80 ? -7.025 13.102 -3.609 1.00 64.69 80 GLN A C 1
ATOM 588 O O . GLN A 1 80 ? -7.133 12.197 -2.783 1.00 64.69 80 GLN A O 1
ATOM 593 N N . SER A 1 81 ? -8.061 13.550 -4.318 1.00 54.75 81 SER A N 1
ATOM 594 C CA . SER A 1 81 ? -9.346 12.851 -4.398 1.00 54.75 81 SER A CA 1
ATOM 595 C C . SER A 1 81 ? -9.364 12.082 -5.712 1.00 54.75 81 SER A C 1
ATOM 597 O O . SER A 1 81 ? -9.277 12.702 -6.772 1.00 54.75 81 SER A O 1
ATOM 599 N N . GLU A 1 82 ? -9.430 10.754 -5.653 1.00 50.94 82 GLU A N 1
ATOM 600 C CA . GLU A 1 82 ? -9.626 9.931 -6.847 1.00 50.94 82 GLU A CA 1
ATOM 601 C C . GLU A 1 82 ? -11.128 9.904 -7.170 1.00 50.94 82 GLU A C 1
ATOM 603 O O . GLU A 1 82 ? -11.952 9.551 -6.329 1.00 50.94 82 GLU A O 1
ATOM 608 N N . ALA A 1 83 ? -11.499 10.347 -8.373 1.00 40.59 83 ALA A N 1
ATOM 609 C CA . ALA A 1 83 ? -12.882 10.341 -8.838 1.00 40.59 83 ALA A CA 1
ATOM 610 C C . ALA A 1 83 ? -13.206 8.972 -9.463 1.00 40.59 83 ALA A C 1
ATOM 612 O O . ALA A 1 83 ? -13.102 8.796 -10.673 1.00 40.59 83 ALA A O 1
ATOM 613 N N . GLY A 1 84 ? -13.574 8.006 -8.621 1.00 38.78 84 GLY A N 1
ATOM 614 C CA . GLY A 1 84 ? -14.098 6.686 -8.987 1.00 38.78 84 GLY A CA 1
ATOM 615 C C . GLY A 1 84 ? -15.301 6.361 -8.096 1.00 38.78 84 GLY A C 1
ATOM 616 O O . GLY A 1 84 ? -15.383 6.849 -6.978 1.00 38.78 84 GLY A O 1
ATOM 617 N N . SER A 1 85 ? -16.286 5.642 -8.627 1.00 38.41 85 SER A N 1
ATOM 618 C CA . SER A 1 85 ? -17.674 5.538 -8.146 1.00 38.41 85 SER A CA 1
ATOM 619 C C . SER A 1 85 ? -17.908 5.411 -6.627 1.00 38.41 85 SER A C 1
ATOM 621 O O . SER A 1 85 ? -17.406 4.500 -5.982 1.00 38.41 85 SER A O 1
ATOM 623 N N . GLY A 1 86 ? -18.825 6.236 -6.102 1.00 40.75 86 GLY A N 1
ATOM 624 C CA . GLY A 1 86 ? -19.653 5.923 -4.924 1.00 40.75 86 GLY A CA 1
ATOM 625 C C . GL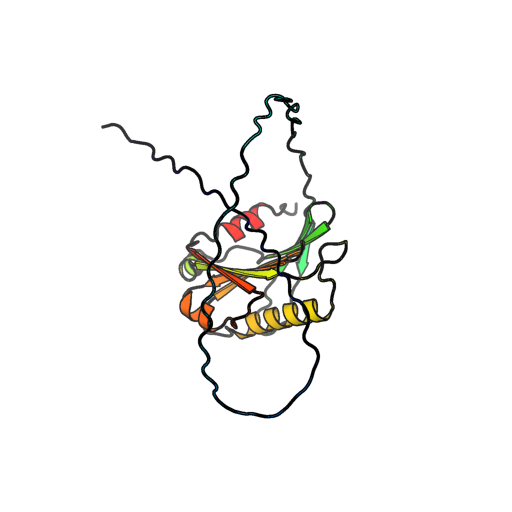Y A 1 86 ? -19.206 6.530 -3.596 1.00 40.75 86 GLY A C 1
ATOM 626 O O . GLY A 1 86 ? -20.019 7.150 -2.913 1.00 40.75 86 GLY A O 1
ATOM 627 N N . GLU A 1 87 ? -17.924 6.439 -3.263 1.00 47.88 87 GLU A N 1
ATOM 628 C CA . GLU A 1 87 ? -17.356 7.018 -2.045 1.00 47.88 87 GLU A CA 1
ATOM 629 C C . GLU A 1 87 ? -16.036 7.697 -2.414 1.00 47.88 87 GLU A C 1
ATOM 631 O O . GLU A 1 87 ? -15.110 7.047 -2.885 1.00 47.88 87 GLU A O 1
ATOM 636 N N . ASN A 1 88 ? -15.947 9.023 -2.248 1.00 56.16 88 ASN A N 1
ATOM 637 C CA . ASN A 1 88 ? -14.708 9.776 -2.471 1.00 56.16 88 ASN A CA 1
ATOM 638 C C . ASN A 1 88 ? -13.655 9.323 -1.448 1.00 56.16 88 ASN A C 1
ATOM 640 O O . ASN A 1 88 ? -13.496 9.954 -0.398 1.00 56.16 88 ASN A O 1
ATOM 644 N N . GLN A 1 89 ? -12.950 8.230 -1.732 1.00 67.00 89 GLN A N 1
ATOM 645 C CA . GLN A 1 89 ? -11.848 7.775 -0.905 1.00 67.00 89 GLN A CA 1
ATOM 646 C C . GLN A 1 89 ? -10.725 8.801 -1.053 1.00 67.00 89 GLN A C 1
ATOM 648 O O . GLN A 1 89 ? -10.084 8.940 -2.095 1.00 67.00 89 GLN A O 1
ATOM 653 N N . GLN A 1 90 ? -10.556 9.617 -0.016 1.00 80.75 90 GLN A N 1
ATOM 654 C CA . GLN A 1 90 ? -9.463 10.573 0.044 1.00 80.75 90 GLN A CA 1
ATOM 655 C C . GLN A 1 90 ? -8.178 9.800 0.303 1.00 80.75 90 GLN A C 1
ATOM 657 O O . GLN A 1 90 ? -8.129 8.993 1.228 1.00 80.75 90 GLN A O 1
ATOM 662 N N . TRP A 1 91 ? -7.145 10.076 -0.485 1.00 89.12 91 TRP A N 1
ATOM 663 C CA . TRP A 1 91 ? -5.815 9.510 -0.300 1.00 89.12 91 TRP A CA 1
ATOM 664 C C . TRP A 1 91 ? -4.832 10.621 0.072 1.00 89.12 91 TRP A C 1
ATOM 666 O O . TRP A 1 91 ? -4.861 11.727 -0.483 1.00 89.12 91 TRP A O 1
ATOM 676 N N . LEU A 1 92 ? -3.940 10.327 1.018 1.00 91.12 92 LEU A N 1
ATOM 677 C CA . LEU A 1 92 ? -2.744 11.126 1.253 1.00 91.12 92 LEU A CA 1
ATOM 678 C C . LEU A 1 92 ? -1.634 10.592 0.361 1.00 91.12 92 LEU A C 1
ATOM 680 O O . LEU A 1 92 ? -1.198 9.454 0.516 1.00 91.12 92 LEU A O 1
ATOM 684 N N . LEU A 1 93 ? -1.169 11.431 -0.559 1.00 93.12 93 LEU A N 1
ATOM 685 C CA . LEU A 1 93 ? -0.004 11.149 -1.374 1.00 93.12 93 LEU A CA 1
ATOM 686 C C . LEU A 1 93 ? 1.227 11.758 -0.705 1.00 93.12 93 LEU A C 1
ATOM 688 O O . LEU A 1 93 ? 1.362 12.977 -0.579 1.00 93.12 93 LEU A O 1
ATOM 692 N N . LEU A 1 94 ? 2.127 10.888 -0.276 1.00 92.88 94 LEU A N 1
ATOM 693 C CA . LEU A 1 94 ? 3.415 11.225 0.295 1.00 92.88 94 LEU A CA 1
ATOM 694 C C . LEU A 1 94 ? 4.489 11.008 -0.762 1.00 92.88 94 LEU A C 1
ATOM 696 O O . LEU A 1 94 ? 4.536 9.978 -1.434 1.00 92.88 94 LEU A O 1
ATOM 700 N N . ARG A 1 95 ? 5.392 11.972 -0.876 1.00 91.94 95 ARG A N 1
ATOM 701 C CA . ARG A 1 95 ? 6.606 11.842 -1.674 1.00 91.94 95 ARG A CA 1
ATOM 702 C C . ARG A 1 95 ? 7.807 11.940 -0.754 1.00 91.94 95 ARG A C 1
ATOM 704 O O . ARG A 1 95 ? 7.936 12.913 -0.015 1.00 91.94 95 ARG A O 1
ATOM 711 N N . SER A 1 96 ? 8.694 10.959 -0.850 1.00 89.56 96 SER A N 1
ATOM 712 C CA . SER A 1 96 ? 10.005 10.956 -0.202 1.00 89.56 96 SER A CA 1
ATOM 713 C C . SER A 1 96 ? 11.110 10.752 -1.238 1.00 89.56 96 SER A C 1
ATOM 715 O O . SER A 1 96 ? 10.839 10.343 -2.367 1.00 89.56 96 SER A O 1
ATOM 717 N N . LEU A 1 97 ? 12.346 11.078 -0.868 1.00 88.06 97 LEU A N 1
ATOM 718 C CA . LEU A 1 97 ? 13.541 10.693 -1.615 1.00 88.06 97 LEU A CA 1
ATOM 719 C C . LEU A 1 97 ? 14.280 9.625 -0.808 1.00 88.06 97 LEU A C 1
ATOM 721 O O . LEU A 1 97 ? 14.519 9.830 0.382 1.00 88.06 97 LEU A O 1
ATOM 725 N N . THR A 1 98 ? 14.631 8.523 -1.461 1.00 84.69 98 THR A N 1
ATOM 726 C CA . THR A 1 98 ? 15.475 7.452 -0.919 1.00 84.69 98 THR A CA 1
ATOM 727 C C . THR A 1 98 ? 16.656 7.312 -1.867 1.00 84.69 98 THR A C 1
ATOM 729 O O . THR A 1 98 ? 16.437 7.088 -3.055 1.00 84.69 98 THR A O 1
ATOM 732 N N . GLU A 1 99 ? 17.891 7.521 -1.402 1.00 87.06 99 GLU A N 1
ATOM 733 C CA . GLU A 1 99 ? 19.082 7.484 -2.272 1.00 87.06 99 GLU A CA 1
ATOM 734 C C . GLU A 1 99 ? 18.975 8.426 -3.493 1.00 87.06 99 GLU A C 1
ATOM 736 O O . GLU A 1 99 ? 19.389 8.104 -4.603 1.00 87.06 99 GLU A O 1
ATOM 741 N N . SER A 1 100 ? 18.388 9.613 -3.308 1.00 87.81 100 SER A N 1
ATOM 742 C CA . SER A 1 100 ? 18.077 10.584 -4.380 1.00 87.81 100 SER A CA 1
ATOM 743 C C . SER A 1 100 ? 17.013 10.148 -5.399 1.00 87.81 100 SER A C 1
ATOM 745 O O . SER A 1 100 ? 16.685 10.928 -6.296 1.00 87.81 100 SER A O 1
ATOM 747 N N . ARG A 1 101 ? 16.415 8.962 -5.248 1.00 88.00 101 ARG A N 1
ATOM 748 C CA . ARG A 1 101 ? 15.324 8.477 -6.098 1.00 88.00 101 ARG A CA 1
ATOM 749 C C . ARG A 1 101 ? 13.963 8.780 -5.468 1.00 88.00 101 ARG A C 1
ATOM 751 O O . ARG A 1 101 ? 13.806 8.640 -4.252 1.00 88.00 101 ARG A O 1
ATOM 758 N N . PRO A 1 102 ? 12.971 9.250 -6.244 1.00 89.62 102 PRO A N 1
ATOM 759 C CA . PRO A 1 102 ? 11.617 9.428 -5.745 1.00 89.62 102 PRO A CA 1
ATOM 760 C C . PRO A 1 102 ? 10.995 8.103 -5.294 1.00 89.62 102 PRO A C 1
ATOM 762 O O . PRO A 1 102 ? 11.030 7.104 -6.000 1.00 89.62 102 PRO A O 1
ATOM 765 N N . HIS A 1 103 ? 10.360 8.143 -4.129 1.00 92.00 103 HIS A N 1
ATOM 766 C CA . HIS A 1 103 ? 9.515 7.079 -3.612 1.00 92.00 103 HIS A CA 1
ATOM 767 C C . HIS A 1 103 ? 8.167 7.677 -3.210 1.00 92.00 103 HIS A C 1
ATOM 769 O O . HIS A 1 103 ? 8.101 8.597 -2.380 1.00 92.00 103 HIS A O 1
ATOM 775 N N . PHE A 1 104 ? 7.105 7.176 -3.832 1.00 93.44 104 PHE A N 1
ATOM 776 C CA . PHE A 1 104 ? 5.738 7.645 -3.654 1.00 93.44 104 PHE A CA 1
ATOM 777 C C . PHE A 1 104 ? 4.968 6.667 -2.778 1.00 93.44 104 PHE A C 1
ATOM 779 O O . PHE A 1 104 ? 5.062 5.461 -2.976 1.00 93.44 104 PHE A O 1
ATOM 786 N N . VAL A 1 105 ? 4.190 7.183 -1.831 1.00 94.75 105 VAL A N 1
ATOM 787 C CA . VAL A 1 105 ? 3.313 6.386 -0.969 1.00 94.75 105 VAL A CA 1
ATOM 788 C C . VAL A 1 105 ? 1.933 7.027 -0.966 1.00 94.75 105 VAL A C 1
ATOM 790 O O . VAL A 1 105 ? 1.785 8.164 -0.531 1.00 94.75 105 VAL A O 1
ATOM 793 N N . GLY A 1 106 ? 0.926 6.318 -1.459 1.00 94.38 106 GLY A N 1
ATOM 794 C CA . GLY A 1 106 ? -0.477 6.634 -1.219 1.00 94.38 106 GLY A CA 1
ATOM 795 C C . GLY A 1 106 ? -0.941 5.901 0.032 1.00 94.38 106 GLY A C 1
ATOM 796 O O . GLY A 1 106 ? -0.758 4.695 0.127 1.00 94.38 106 GLY A O 1
ATOM 797 N N . VAL A 1 107 ? -1.531 6.599 0.994 1.00 95.00 107 VAL A N 1
ATOM 798 C CA . VAL A 1 107 ? -2.085 5.988 2.210 1.00 95.00 107 VAL A CA 1
ATOM 799 C C . VAL A 1 107 ? -3.435 6.607 2.538 1.00 95.00 107 VAL A C 1
ATOM 801 O O . VAL A 1 107 ? -3.677 7.783 2.248 1.00 95.00 107 VAL A O 1
ATOM 804 N N . MET A 1 108 ? -4.326 5.834 3.151 1.00 92.69 108 MET A N 1
ATOM 805 C CA . MET A 1 108 ? -5.556 6.390 3.707 1.00 92.69 108 MET A CA 1
ATOM 806 C C . MET A 1 108 ? -5.251 7.472 4.765 1.00 92.69 108 MET A C 1
ATOM 808 O O . MET A 1 108 ? -4.261 7.360 5.483 1.00 92.69 108 MET A O 1
ATOM 812 N N . PRO A 1 109 ? -6.074 8.526 4.907 1.00 90.62 109 PRO A N 1
ATOM 813 C CA . PRO A 1 109 ? -5.739 9.703 5.712 1.00 90.62 109 PRO A CA 1
ATOM 814 C C . PRO A 1 109 ? -5.782 9.476 7.224 1.00 90.62 109 PRO A C 1
ATOM 816 O O . PRO A 1 109 ? -5.215 10.263 7.981 1.00 90.62 109 PRO A O 1
ATOM 819 N N . ALA A 1 110 ? -6.479 8.436 7.672 1.00 93.19 110 ALA A N 1
ATOM 820 C CA . ALA A 1 110 ? -6.615 8.082 9.074 1.00 93.19 110 ALA A CA 1
ATOM 821 C C . ALA A 1 110 ? -6.863 6.580 9.210 1.00 93.19 110 ALA A C 1
ATOM 823 O O . ALA A 1 110 ? -7.418 5.956 8.307 1.00 93.19 110 ALA A O 1
ATOM 824 N N . LEU A 1 111 ? -6.495 6.018 10.363 1.00 92.81 111 LEU A N 1
ATOM 825 C CA . LEU A 1 111 ? -6.857 4.644 10.699 1.00 92.81 111 LEU A CA 1
ATOM 826 C C . LEU A 1 111 ? -8.383 4.501 10.813 1.00 92.81 111 LEU A C 1
ATOM 828 O O . LEU A 1 111 ? -9.032 5.391 11.377 1.00 92.81 111 LEU A O 1
ATOM 832 N N . PRO A 1 112 ? -8.954 3.369 10.368 1.00 91.75 112 PRO A N 1
ATOM 833 C CA . PRO A 1 112 ? -10.344 3.053 10.645 1.00 91.75 112 PRO A CA 1
ATOM 834 C C . PRO A 1 112 ? -10.637 2.957 12.152 1.00 91.75 112 PRO A C 1
ATOM 836 O O . PRO A 1 112 ? -9.732 2.700 12.960 1.00 91.75 112 PRO A O 1
ATOM 839 N N . PRO A 1 113 ? -11.916 3.091 12.542 1.00 93.31 113 PRO A N 1
ATOM 840 C CA . PRO A 1 113 ? -12.386 2.750 13.881 1.00 93.31 113 PRO A CA 1
ATOM 841 C C . PRO A 1 113 ? -11.942 1.346 14.331 1.00 93.31 113 PRO A C 1
ATOM 843 O O . PRO A 1 113 ? -11.712 0.452 13.518 1.00 93.31 113 PRO A O 1
ATOM 846 N N . ALA A 1 114 ? -11.796 1.144 15.644 1.00 93.50 114 ALA A N 1
ATOM 847 C CA . ALA A 1 114 ? -11.246 -0.098 16.197 1.00 93.50 114 ALA A CA 1
ATOM 848 C C . ALA A 1 114 ? -12.096 -1.345 15.890 1.00 93.50 114 ALA A C 1
ATOM 850 O O . ALA A 1 114 ? -11.541 -2.422 15.707 1.00 93.50 114 ALA A O 1
ATOM 851 N N . ASP A 1 115 ? -13.418 -1.203 15.807 1.00 93.44 115 ASP A N 1
ATOM 852 C CA . ASP A 1 115 ? -14.349 -2.259 15.398 1.00 93.44 115 ASP A CA 1
ATOM 853 C C . ASP A 1 115 ? -14.131 -2.685 13.942 1.00 93.44 115 ASP A C 1
ATOM 855 O O . ASP A 1 115 ? -14.142 -3.878 13.647 1.00 93.44 115 ASP A O 1
ATOM 859 N N . VAL A 1 116 ? -13.843 -1.729 13.052 1.00 92.19 116 VAL A N 1
ATOM 860 C CA . VAL A 1 116 ? -13.455 -2.026 11.668 1.00 92.19 116 VAL A CA 1
ATOM 861 C C . VAL A 1 116 ? -12.095 -2.717 11.644 1.00 92.19 116 VAL A C 1
ATOM 863 O O . VAL A 1 116 ? -11.982 -3.785 11.060 1.00 92.19 116 VAL A O 1
ATOM 866 N N . ARG A 1 117 ? -11.073 -2.184 12.327 1.00 93.81 117 ARG A N 1
ATOM 867 C CA . ARG A 1 117 ? -9.741 -2.825 12.365 1.00 93.81 117 ARG A CA 1
ATOM 868 C C . ARG A 1 117 ? -9.801 -4.265 12.883 1.00 93.81 117 ARG A C 1
ATOM 870 O O . ARG A 1 117 ? -9.180 -5.148 12.302 1.00 93.81 117 ARG A O 1
ATOM 877 N N . ALA A 1 118 ? -10.607 -4.522 13.914 1.00 93.62 118 ALA A N 1
ATOM 878 C CA . ALA A 1 118 ? -10.814 -5.864 14.457 1.00 93.62 118 ALA A CA 1
ATOM 879 C C . ALA A 1 118 ? -11.472 -6.835 13.458 1.00 93.62 118 ALA A C 1
ATOM 881 O O . ALA A 1 118 ? -11.246 -8.040 13.553 1.00 93.62 118 ALA A O 1
ATOM 882 N N . ALA A 1 119 ? -12.264 -6.330 12.506 1.00 93.88 119 ALA A N 1
ATOM 883 C CA . ALA A 1 119 ? -12.864 -7.136 11.444 1.00 93.88 119 ALA A CA 1
ATOM 884 C C . ALA A 1 119 ? -11.869 -7.509 10.330 1.00 93.88 119 ALA A C 1
ATOM 886 O O . ALA A 1 119 ? -12.115 -8.472 9.610 1.00 93.88 119 ALA A O 1
ATOM 887 N N . PHE A 1 120 ? -10.743 -6.796 10.214 1.00 96.00 120 PHE A N 1
ATOM 888 C CA . PHE A 1 120 ? -9.704 -7.026 9.204 1.00 96.00 120 PHE A CA 1
ATOM 889 C C . PHE A 1 120 ? -8.321 -7.165 9.860 1.00 96.00 120 PHE A C 1
ATOM 891 O O . PHE A 1 120 ? -7.490 -6.253 9.772 1.00 96.00 120 PHE A O 1
ATOM 898 N N . PRO A 1 121 ? -8.057 -8.275 10.569 1.00 97.06 121 PRO A N 1
ATOM 899 C CA . PRO A 1 121 ? -6.864 -8.401 11.393 1.00 97.06 121 PRO A CA 1
ATOM 900 C C . PRO A 1 121 ? -5.640 -8.924 10.629 1.00 97.06 121 PRO A C 1
ATOM 902 O O . PRO A 1 121 ? -4.604 -9.160 11.247 1.00 97.06 121 PRO A O 1
ATOM 905 N N . HIS A 1 122 ? -5.745 -9.167 9.320 1.00 97.88 122 HIS A N 1
ATOM 906 C CA . HIS A 1 122 ? -4.655 -9.711 8.514 1.00 97.88 122 HIS A CA 1
ATOM 907 C C . HIS A 1 122 ? -4.144 -8.678 7.520 1.00 97.88 122 HIS A C 1
ATOM 909 O O . HIS A 1 122 ? -4.895 -8.231 6.663 1.00 97.88 122 HIS A O 1
ATOM 915 N N . ARG A 1 123 ? -2.863 -8.330 7.601 1.00 97.62 123 ARG A N 1
ATOM 916 C CA . ARG A 1 123 ? -2.172 -7.515 6.607 1.00 97.62 123 ARG A CA 1
ATOM 917 C C . ARG A 1 123 ? -1.721 -8.403 5.459 1.00 97.62 123 ARG A C 1
ATOM 919 O O . ARG A 1 123 ? -0.920 -9.311 5.661 1.00 97.62 123 ARG A O 1
ATOM 926 N N . ILE A 1 124 ? -2.193 -8.093 4.266 1.00 96.62 124 ILE A N 1
ATOM 927 C CA . ILE A 1 124 ? -1.727 -8.657 3.010 1.00 96.62 124 ILE A CA 1
ATOM 928 C C . ILE A 1 124 ? -0.782 -7.651 2.368 1.00 96.62 124 ILE A C 1
ATOM 930 O O . ILE A 1 124 ? -1.138 -6.486 2.181 1.00 96.62 124 ILE A O 1
ATOM 934 N N . THR A 1 125 ? 0.410 -8.108 2.012 1.00 97.06 125 THR A N 1
ATOM 935 C CA . THR A 1 125 ? 1.358 -7.329 1.221 1.00 97.06 125 THR A CA 1
ATOM 936 C C . THR A 1 125 ? 1.514 -7.986 -0.134 1.00 97.06 125 THR A C 1
ATOM 938 O O . THR A 1 125 ? 1.915 -9.144 -0.202 1.00 97.06 125 THR A O 1
ATOM 941 N N . ILE A 1 126 ? 1.214 -7.232 -1.187 1.00 95.44 126 ILE A N 1
ATOM 942 C CA . ILE A 1 126 ? 1.459 -7.623 -2.574 1.00 95.44 126 ILE A CA 1
ATOM 943 C C . ILE A 1 126 ? 2.632 -6.788 -3.072 1.00 95.44 126 ILE A C 1
ATOM 945 O O . ILE A 1 126 ? 2.574 -5.561 -2.996 1.00 95.44 126 ILE A O 1
ATOM 949 N N . VAL A 1 127 ? 3.686 -7.428 -3.567 1.00 96.06 127 VAL A N 1
ATOM 950 C CA . VAL A 1 127 ? 4.861 -6.772 -4.147 1.00 96.06 127 VAL A CA 1
ATOM 951 C C . VAL A 1 127 ? 5.010 -7.228 -5.588 1.00 96.06 127 VAL A C 1
ATOM 953 O O . VAL A 1 127 ? 5.080 -8.423 -5.858 1.00 96.06 127 VAL A O 1
ATOM 956 N N . VAL A 1 128 ? 5.083 -6.275 -6.511 1.00 95.19 128 VAL A N 1
ATOM 957 C CA . VAL A 1 128 ? 5.379 -6.528 -7.922 1.00 95.19 128 VAL A CA 1
ATOM 958 C C . VAL A 1 128 ? 6.652 -5.778 -8.277 1.00 95.19 128 VAL A C 1
ATOM 960 O O . VAL A 1 128 ? 6.700 -4.548 -8.181 1.00 95.19 128 VAL A O 1
ATOM 963 N N . ALA A 1 129 ? 7.687 -6.521 -8.659 1.00 94.25 129 ALA A N 1
ATOM 964 C CA . ALA A 1 129 ? 8.939 -5.946 -9.133 1.00 94.25 129 ALA A CA 1
ATOM 965 C C . ALA A 1 129 ? 8.807 -5.507 -10.599 1.00 94.25 129 ALA A C 1
ATOM 967 O O . ALA A 1 129 ? 8.110 -6.149 -11.383 1.00 94.25 129 ALA A O 1
ATOM 968 N N . TYR A 1 130 ? 9.496 -4.433 -10.973 1.00 94.12 130 TYR A N 1
ATOM 969 C CA . TYR A 1 130 ? 9.565 -3.931 -12.346 1.00 94.12 130 TYR A CA 1
ATOM 970 C C . TYR A 1 130 ? 10.992 -3.495 -12.691 1.00 94.12 130 TYR A C 1
ATOM 972 O O . TYR A 1 130 ? 11.791 -3.189 -11.802 1.00 94.12 130 TYR A O 1
ATOM 980 N N . GLU A 1 131 ? 11.328 -3.445 -13.983 1.00 93.25 131 GLU A N 1
ATOM 981 C CA . GLU A 1 131 ? 12.607 -2.861 -14.398 1.00 93.25 131 GLU A CA 1
ATOM 982 C C . GLU A 1 131 ? 12.539 -1.340 -14.223 1.00 93.25 131 GLU A C 1
ATOM 984 O O . GLU A 1 131 ? 11.568 -0.708 -14.637 1.00 93.25 131 GLU A O 1
ATOM 989 N N . GLU A 1 132 ? 13.534 -0.743 -13.566 1.00 92.38 132 GLU A N 1
ATOM 990 C CA . GLU A 1 132 ? 13.508 0.677 -13.213 1.00 92.38 132 GLU A CA 1
ATOM 991 C C . GLU A 1 132 ? 14.340 1.565 -14.148 1.00 92.38 132 GLU A C 1
ATOM 993 O O . GLU A 1 132 ? 15.384 1.169 -14.664 1.00 92.38 132 GLU A O 1
ATOM 998 N N . ASP A 1 133 ? 13.892 2.806 -14.336 1.00 91.25 133 ASP A N 1
ATOM 999 C CA . ASP A 1 133 ? 14.687 3.882 -14.915 1.00 91.25 133 ASP A CA 1
ATOM 1000 C C . ASP A 1 133 ? 15.689 4.458 -13.891 1.00 91.25 133 ASP A C 1
ATOM 1002 O O . ASP A 1 133 ? 15.717 4.092 -12.714 1.00 91.25 133 ASP A O 1
ATOM 1006 N N . GLU A 1 134 ? 16.497 5.439 -14.308 1.00 89.69 134 GLU A N 1
ATOM 1007 C CA . GLU A 1 134 ? 17.460 6.122 -13.423 1.00 89.69 134 GLU A CA 1
ATOM 1008 C C . GLU A 1 134 ? 16.810 6.801 -12.195 1.00 89.69 134 GLU A C 1
ATOM 1010 O O . GLU A 1 134 ? 17.504 7.226 -11.269 1.00 89.69 134 GLU A O 1
ATOM 1015 N N . LYS A 1 135 ? 15.479 6.937 -12.174 1.00 86.00 135 LYS A N 1
ATOM 1016 C CA . LYS A 1 135 ? 14.698 7.550 -11.095 1.00 86.00 135 LYS A CA 1
ATOM 1017 C C . LYS A 1 135 ? 13.987 6.512 -10.227 1.00 86.00 135 LYS A C 1
ATOM 1019 O O . LYS A 1 135 ? 13.308 6.907 -9.283 1.00 86.00 135 LYS A O 1
ATOM 1024 N N . GLY A 1 136 ? 14.139 5.218 -10.487 1.00 84.88 136 GLY A N 1
ATOM 1025 C CA . GLY A 1 136 ? 13.473 4.165 -9.724 1.00 84.88 136 GLY A CA 1
ATOM 1026 C C . GLY A 1 136 ? 12.004 3.938 -10.092 1.00 84.88 136 GLY A C 1
ATOM 1027 O O . GLY A 1 136 ? 11.260 3.333 -9.315 1.00 84.88 136 GLY A O 1
ATOM 1028 N N . LEU A 1 137 ? 11.561 4.464 -11.237 1.00 89.69 137 LEU A N 1
ATOM 1029 C CA . LEU A 1 137 ? 10.208 4.300 -11.772 1.00 89.69 137 LEU A CA 1
ATOM 1030 C C . LEU A 1 137 ? 10.196 3.240 -12.879 1.00 89.69 137 LEU A C 1
ATOM 1032 O O . LEU A 1 137 ? 11.259 2.967 -13.423 1.00 89.69 137 LEU A O 1
ATOM 1036 N N . PRO A 1 138 ? 9.038 2.653 -13.232 1.00 91.06 138 PRO A N 1
ATOM 1037 C CA . PRO A 1 138 ? 8.974 1.653 -14.296 1.00 91.06 138 PRO A CA 1
ATOM 1038 C C . PRO A 1 138 ? 9.600 2.158 -15.602 1.00 91.06 138 PRO A C 1
ATOM 1040 O O . PRO A 1 138 ? 9.247 3.234 -16.090 1.00 91.06 138 PRO A O 1
ATOM 1043 N N . LEU A 1 139 ? 10.541 1.385 -16.146 1.00 92.38 139 LEU A N 1
ATOM 1044 C CA . LEU A 1 139 ? 11.271 1.697 -17.371 1.00 92.38 139 LEU A CA 1
ATOM 1045 C C . LEU A 1 139 ? 10.375 1.542 -18.603 1.00 92.38 139 LEU A C 1
ATOM 1047 O O . LEU A 1 139 ? 10.432 2.367 -19.519 1.00 92.38 139 LEU A O 1
ATOM 1051 N N . TYR A 1 140 ? 9.545 0.496 -18.622 1.00 92.12 140 TYR A N 1
ATOM 1052 C CA . TYR A 1 140 ? 8.658 0.188 -19.739 1.00 92.12 140 TYR A CA 1
ATOM 1053 C C . TYR A 1 140 ? 7.224 0.640 -19.469 1.00 92.12 140 TYR A C 1
ATOM 1055 O O . TYR A 1 140 ? 6.699 0.530 -18.361 1.00 92.12 140 TYR A O 1
ATOM 1063 N N . ALA A 1 141 ? 6.567 1.129 -20.524 1.00 88.69 141 ALA A N 1
ATOM 1064 C CA . ALA A 1 141 ? 5.157 1.503 -20.468 1.00 88.69 141 ALA A CA 1
ATOM 1065 C C . ALA A 1 141 ? 4.257 0.292 -20.176 1.00 88.69 141 ALA A C 1
ATOM 1067 O O . ALA A 1 141 ? 3.286 0.437 -19.440 1.00 88.69 141 ALA A O 1
ATOM 1068 N N . ASP A 1 142 ? 4.621 -0.883 -20.693 1.00 89.25 142 ASP A N 1
ATOM 1069 C CA . ASP A 1 142 ? 3.882 -2.131 -20.494 1.00 89.25 142 ASP A CA 1
ATOM 1070 C C . ASP A 1 142 ? 3.863 -2.543 -19.010 1.00 89.25 142 ASP A C 1
ATOM 1072 O O . ASP A 1 142 ? 2.822 -2.958 -18.506 1.00 89.25 142 ASP A O 1
ATOM 1076 N N . ASP A 1 143 ? 4.970 -2.343 -18.278 1.00 88.94 143 ASP A N 1
ATOM 1077 C CA . ASP A 1 143 ? 5.016 -2.573 -16.826 1.00 88.94 143 ASP A CA 1
ATOM 1078 C C . ASP A 1 143 ? 4.048 -1.627 -16.110 1.00 88.94 143 ASP A C 1
ATOM 1080 O O . ASP A 1 143 ? 3.276 -2.038 -15.248 1.00 88.94 143 ASP A O 1
ATOM 1084 N N . LEU A 1 144 ? 4.042 -0.346 -16.487 1.00 88.12 144 LEU A N 1
ATOM 1085 C CA . LEU A 1 144 ? 3.126 0.630 -15.901 1.00 88.12 144 LEU A CA 1
ATOM 1086 C C . LEU A 1 144 ? 1.657 0.296 -16.205 1.00 88.12 144 LEU A C 1
ATOM 1088 O O . LEU A 1 144 ? 0.808 0.446 -15.326 1.00 88.12 144 LEU A O 1
ATOM 1092 N N . GLU A 1 145 ? 1.352 -0.152 -17.422 1.00 88.44 145 GLU A N 1
ATOM 1093 C CA . GLU A 1 145 ? 0.013 -0.591 -17.818 1.00 88.44 145 GLU A CA 1
ATOM 1094 C C . GLU A 1 145 ? -0.426 -1.817 -17.012 1.00 88.44 145 GLU A C 1
ATOM 1096 O O . GLU A 1 145 ? -1.515 -1.799 -16.441 1.00 88.44 145 GLU A O 1
ATOM 1101 N N . ALA A 1 146 ? 0.438 -2.824 -16.861 1.00 88.25 146 ALA A N 1
ATOM 1102 C CA . ALA A 1 146 ? 0.159 -4.007 -16.050 1.00 88.25 146 ALA A CA 1
ATOM 1103 C C . ALA A 1 146 ? -0.072 -3.659 -14.568 1.00 88.25 146 ALA A C 1
ATOM 1105 O O . ALA A 1 146 ? -1.014 -4.152 -13.950 1.00 88.25 146 ALA A O 1
ATOM 1106 N N . LEU A 1 147 ? 0.746 -2.765 -14.000 1.00 90.81 147 LEU A N 1
ATOM 1107 C CA . LEU A 1 147 ? 0.596 -2.304 -12.617 1.00 90.81 147 LEU A CA 1
ATOM 1108 C C . LEU A 1 147 ? -0.704 -1.518 -12.397 1.00 90.81 147 LEU A C 1
ATOM 1110 O O . LEU A 1 147 ? -1.281 -1.587 -11.312 1.00 90.81 147 LEU A O 1
ATOM 1114 N N . ASN A 1 148 ? -1.146 -0.747 -13.392 1.00 90.06 148 ASN A N 1
ATOM 1115 C CA . ASN A 1 148 ? -2.418 -0.027 -13.328 1.00 90.06 148 ASN A CA 1
ATOM 1116 C C . ASN A 1 148 ? -3.608 -0.972 -13.529 1.00 90.06 148 ASN A C 1
ATOM 1118 O O . ASN A 1 148 ? -4.594 -0.837 -12.816 1.00 90.06 148 ASN A O 1
ATOM 1122 N N . GLY A 1 149 ? -3.486 -1.964 -14.416 1.00 90.69 149 GLY A N 1
ATOM 1123 C CA . GLY A 1 149 ? -4.482 -3.023 -14.577 1.00 90.69 149 GLY A CA 1
ATOM 1124 C C . GLY A 1 149 ? -4.708 -3.790 -13.276 1.00 90.69 149 GLY A C 1
ATOM 1125 O O . GLY A 1 149 ? -5.843 -3.917 -12.839 1.00 90.69 149 GLY A O 1
ATOM 1126 N N . LEU A 1 150 ? -3.632 -4.183 -12.584 1.00 90.56 150 LEU A N 1
ATOM 1127 C CA . LEU A 1 150 ? -3.738 -4.822 -11.268 1.00 90.56 150 LEU A CA 1
ATOM 1128 C C . LEU A 1 150 ? -4.394 -3.907 -10.221 1.00 90.56 150 LEU A C 1
ATOM 1130 O O . LEU A 1 150 ? -5.126 -4.370 -9.354 1.00 90.56 150 LEU A O 1
ATOM 1134 N N . GLU A 1 151 ? -4.129 -2.602 -10.267 1.00 89.75 151 GLU A N 1
ATOM 1135 C CA . GLU A 1 151 ? -4.775 -1.646 -9.366 1.00 89.75 151 GLU A CA 1
ATOM 1136 C C . GLU A 1 151 ? -6.280 -1.517 -9.625 1.00 89.75 151 GLU A C 1
ATOM 1138 O O . GLU A 1 151 ? -7.053 -1.418 -8.668 1.00 89.75 151 GLU A O 1
ATOM 1143 N N . ASP A 1 152 ? -6.693 -1.536 -10.887 1.00 89.38 152 ASP A N 1
ATOM 1144 C CA . ASP A 1 152 ? -8.103 -1.546 -11.256 1.00 89.38 152 ASP A CA 1
ATOM 1145 C C . ASP A 1 152 ? -8.759 -2.882 -10.869 1.00 89.38 152 ASP A C 1
ATOM 1147 O O . ASP A 1 152 ? -9.811 -2.869 -10.232 1.00 89.38 152 ASP A O 1
ATOM 1151 N N . ASP A 1 153 ? -8.084 -4.013 -11.085 1.00 89.62 153 ASP A N 1
ATOM 1152 C CA . ASP A 1 153 ? -8.533 -5.331 -10.624 1.00 89.62 153 ASP A CA 1
ATOM 1153 C C . ASP A 1 153 ? -8.729 -5.357 -9.098 1.00 89.62 153 ASP A C 1
ATOM 1155 O O . ASP A 1 153 ? -9.779 -5.773 -8.614 1.00 89.62 153 ASP A O 1
ATOM 1159 N N . ILE A 1 154 ? -7.773 -4.831 -8.318 1.00 88.44 154 ILE A N 1
ATOM 1160 C CA . ILE A 1 154 ? -7.893 -4.709 -6.854 1.00 88.44 154 ILE A CA 1
ATOM 1161 C C . ILE A 1 154 ? -9.126 -3.881 -6.468 1.00 88.44 154 ILE A C 1
ATOM 1163 O O . ILE A 1 154 ? -9.788 -4.191 -5.480 1.00 88.44 154 ILE A O 1
ATOM 1167 N N . ARG A 1 155 ? -9.467 -2.824 -7.214 1.00 83.81 155 ARG A N 1
ATOM 1168 C CA . ARG A 1 155 ? -10.690 -2.043 -6.950 1.00 83.81 155 ARG A CA 1
ATOM 1169 C C . ARG A 1 155 ? -11.957 -2.839 -7.271 1.00 83.81 155 ARG A C 1
ATOM 1171 O O . ARG A 1 155 ? -12.984 -2.616 -6.634 1.00 83.81 155 ARG A O 1
ATOM 1178 N N . GLU A 1 156 ? -11.889 -3.760 -8.225 1.00 85.88 156 GLU A N 1
ATOM 1179 C CA . GLU A 1 156 ? -13.011 -4.590 -8.667 1.00 85.88 156 GLU A CA 1
ATOM 1180 C C . GLU A 1 156 ? -13.186 -5.893 -7.872 1.00 85.88 156 GLU A C 1
ATOM 1182 O O . GLU A 1 156 ? -14.277 -6.464 -7.877 1.00 85.88 156 GLU A O 1
ATOM 1187 N N . TRP A 1 157 ? -12.158 -6.374 -7.167 1.00 83.06 157 TRP A N 1
ATOM 1188 C CA . TRP A 1 157 ? -12.210 -7.636 -6.416 1.00 83.06 157 TRP A CA 1
ATOM 1189 C C . TRP A 1 157 ? -13.225 -7.637 -5.271 1.00 83.06 157 TRP A C 1
ATOM 1191 O O . TRP A 1 157 ? -13.705 -8.703 -4.874 1.00 83.06 157 TRP A O 1
ATOM 1201 N N . ASP A 1 158 ? -13.569 -6.464 -4.739 1.00 68.38 158 ASP A N 1
ATOM 1202 C CA . ASP A 1 158 ? -14.443 -6.366 -3.576 1.00 68.38 158 ASP A CA 1
ATOM 1203 C C . ASP A 1 158 ? -15.388 -5.151 -3.595 1.00 68.38 158 ASP A C 1
ATOM 1205 O O . ASP A 1 158 ? -15.247 -4.230 -2.790 1.00 68.38 158 ASP A O 1
ATOM 1209 N N . PRO A 1 159 ? -16.401 -5.139 -4.479 1.00 57.19 159 PRO A N 1
ATOM 1210 C CA . PRO A 1 159 ? -17.315 -4.007 -4.569 1.00 57.19 159 PRO A CA 1
ATOM 1211 C C . PRO A 1 159 ? -18.282 -3.922 -3.374 1.00 57.19 159 PRO A C 1
ATOM 1213 O O . PRO A 1 159 ? -18.786 -2.845 -3.090 1.00 57.19 159 PRO A O 1
ATOM 1216 N N . ASP A 1 160 ? -18.534 -5.032 -2.663 1.00 60.50 160 ASP A N 1
ATOM 1217 C CA . ASP A 1 160 ? -19.536 -5.117 -1.581 1.00 60.50 160 ASP A CA 1
ATOM 1218 C C . ASP A 1 160 ? -19.274 -6.237 -0.543 1.00 60.50 160 ASP A C 1
ATOM 1220 O O . ASP A 1 160 ? -20.007 -6.361 0.444 1.00 60.50 160 ASP A O 1
ATOM 1224 N N . ARG A 1 161 ? -18.280 -7.112 -0.753 1.00 57.94 161 ARG A N 1
ATOM 1225 C CA . ARG A 1 161 ? -18.039 -8.310 0.072 1.00 57.94 161 ARG A CA 1
ATOM 1226 C C . ARG A 1 161 ? -17.181 -8.034 1.310 1.00 57.94 161 ARG A C 1
ATOM 1228 O O . ARG A 1 161 ? -17.162 -8.890 2.193 1.00 57.94 161 ARG A O 1
ATOM 1235 N N . ARG A 1 162 ? -16.555 -6.855 1.426 1.00 72.00 162 ARG A N 1
ATOM 1236 C CA . ARG A 1 162 ? -15.744 -6.428 2.583 1.00 72.00 162 ARG A CA 1
ATOM 1237 C C . ARG A 1 162 ? -14.744 -7.516 3.011 1.00 72.00 162 ARG A C 1
ATOM 1239 O O . ARG A 1 162 ? -14.542 -7.761 4.201 1.00 72.00 162 ARG A O 1
ATOM 1246 N N . VAL A 1 163 ? -14.166 -8.208 2.034 1.00 81.31 163 VAL A N 1
ATOM 1247 C CA . VAL A 1 163 ? -13.098 -9.198 2.189 1.00 81.31 163 VAL A CA 1
ATOM 1248 C C . VAL A 1 163 ? -11.803 -8.489 2.543 1.00 81.31 163 VAL A C 1
ATOM 1250 O O . VAL A 1 163 ? -11.061 -8.990 3.388 1.00 81.31 163 VAL A O 1
ATOM 1253 N N . PHE A 1 164 ? -11.554 -7.306 1.974 1.00 86.88 164 PHE A N 1
ATOM 1254 C CA . PHE A 1 164 ? -10.379 -6.516 2.318 1.00 86.88 164 PHE A CA 1
ATOM 1255 C C . PHE A 1 164 ? -10.598 -5.001 2.238 1.00 86.88 164 PHE A C 1
ATOM 1257 O O . PHE A 1 164 ? -11.577 -4.504 1.692 1.00 86.88 164 PHE A O 1
ATOM 1264 N N . LEU A 1 165 ? -9.650 -4.257 2.804 1.00 88.12 165 LEU A N 1
ATOM 1265 C CA . LEU A 1 165 ? -9.540 -2.808 2.720 1.00 88.12 165 LEU A CA 1
ATOM 1266 C C . LEU A 1 165 ? -8.174 -2.441 2.149 1.00 88.12 165 LEU A C 1
ATOM 1268 O O . LEU A 1 165 ? -7.146 -2.800 2.723 1.00 88.12 165 LEU A O 1
ATOM 1272 N N . ASN A 1 166 ? -8.156 -1.697 1.045 1.00 89.81 166 ASN A N 1
ATOM 1273 C CA . ASN A 1 166 ? -6.922 -1.119 0.524 1.00 89.81 166 ASN A CA 1
ATOM 1274 C C . ASN A 1 166 ? -6.490 0.057 1.412 1.00 89.81 166 ASN A C 1
ATOM 1276 O O . ASN A 1 166 ? -7.225 1.039 1.545 1.00 89.81 166 ASN A O 1
ATOM 1280 N N . ALA A 1 167 ? -5.325 -0.062 2.049 1.00 92.38 167 ALA A N 1
ATOM 1281 C CA . ALA A 1 167 ? -4.882 0.870 3.082 1.00 92.38 167 ALA A CA 1
ATOM 1282 C C . ALA A 1 167 ? -3.674 1.712 2.655 1.00 92.38 167 ALA A C 1
ATOM 1284 O O . ALA A 1 167 ? -3.588 2.891 3.017 1.00 92.38 167 ALA A O 1
ATOM 1285 N N . ALA A 1 168 ? -2.754 1.131 1.882 1.00 95.19 168 ALA A N 1
ATOM 1286 C CA . ALA A 1 168 ? -1.619 1.852 1.321 1.00 95.19 168 ALA A CA 1
ATOM 1287 C C . ALA A 1 168 ? -1.132 1.244 0.003 1.00 95.19 168 ALA A C 1
ATOM 1289 O O . ALA A 1 168 ? -1.234 0.043 -0.231 1.00 95.19 168 ALA A O 1
ATOM 1290 N N . ARG A 1 169 ? -0.520 2.086 -0.826 1.00 95.19 169 ARG A N 1
ATOM 1291 C CA . ARG A 1 169 ? 0.255 1.699 -2.004 1.00 95.19 169 ARG A CA 1
ATOM 1292 C C . ARG A 1 169 ? 1.571 2.461 -2.020 1.00 95.19 169 ARG A C 1
ATOM 1294 O O . ARG A 1 169 ? 1.594 3.639 -1.667 1.00 95.19 169 ARG A O 1
ATOM 1301 N N . SER A 1 170 ? 2.654 1.844 -2.465 1.00 95.31 170 SER A N 1
ATOM 1302 C CA . SER A 1 170 ? 3.916 2.541 -2.702 1.00 95.31 170 SER A CA 1
ATOM 1303 C C . SER A 1 170 ? 4.531 2.178 -4.042 1.00 95.31 170 SER A C 1
ATOM 1305 O O . SER A 1 170 ? 4.353 1.069 -4.537 1.00 95.31 170 SER A O 1
ATOM 1307 N N . THR A 1 171 ? 5.237 3.131 -4.641 1.00 94.88 171 THR A N 1
ATOM 1308 C CA . THR A 1 171 ? 5.915 2.970 -5.930 1.00 94.88 171 THR A CA 1
ATOM 1309 C C . THR A 1 171 ? 7.277 3.641 -5.872 1.00 94.88 171 THR A C 1
ATOM 1311 O O . THR A 1 171 ? 7.390 4.818 -5.505 1.00 94.88 171 THR A O 1
ATOM 1314 N N . GLY A 1 172 ? 8.305 2.889 -6.240 1.00 93.06 172 GLY A N 1
ATOM 1315 C CA . GLY A 1 172 ? 9.689 3.333 -6.318 1.00 93.06 172 GLY A CA 1
ATOM 1316 C C . GLY A 1 172 ? 10.644 2.177 -6.041 1.00 93.06 172 GLY A C 1
ATOM 1317 O O . GLY A 1 172 ? 10.231 1.141 -5.534 1.00 93.06 172 GLY A O 1
ATOM 1318 N N . LEU A 1 173 ? 11.934 2.387 -6.308 1.00 91.12 173 LEU A N 1
ATOM 1319 C CA . LEU A 1 173 ? 12.999 1.424 -5.984 1.00 91.12 173 LEU A CA 1
ATOM 1320 C C . LEU A 1 173 ? 12.815 0.054 -6.670 1.00 91.12 173 LEU A C 1
ATOM 1322 O O . LEU A 1 173 ? 13.099 -0.978 -6.066 1.00 91.12 173 LEU A O 1
ATOM 1326 N N . GLY A 1 174 ? 12.313 0.049 -7.908 1.00 93.19 174 GLY A N 1
ATOM 1327 C CA . GLY A 1 174 ? 12.113 -1.175 -8.689 1.00 93.19 174 GLY A CA 1
ATOM 1328 C C . GLY A 1 174 ? 10.920 -2.030 -8.258 1.00 93.19 174 GLY A C 1
ATOM 1329 O O . GLY A 1 174 ? 10.788 -3.156 -8.730 1.00 93.19 174 GLY A O 1
ATOM 1330 N N . GLU A 1 175 ? 10.049 -1.532 -7.374 1.00 95.19 175 GLU A N 1
ATOM 1331 C CA . GLU A 1 175 ? 8.854 -2.263 -6.956 1.00 95.19 175 GLU A CA 1
ATOM 1332 C C . GLU A 1 175 ? 7.622 -1.370 -6.776 1.00 95.19 175 GLU A C 1
ATOM 1334 O O . GLU A 1 175 ? 7.683 -0.170 -6.472 1.00 95.19 175 GLU A O 1
ATOM 1339 N N . ARG A 1 176 ? 6.455 -1.992 -6.948 1.00 95.88 176 ARG A N 1
ATOM 1340 C CA . ARG A 1 176 ? 5.177 -1.467 -6.486 1.00 95.88 176 ARG A CA 1
ATOM 1341 C C . ARG A 1 176 ? 4.641 -2.394 -5.409 1.00 95.88 176 ARG A C 1
ATOM 1343 O O . ARG A 1 176 ? 4.606 -3.608 -5.585 1.00 95.88 176 ARG A O 1
ATOM 1350 N N . ARG A 1 177 ? 4.226 -1.807 -4.292 1.00 96.62 177 ARG A N 1
ATOM 1351 C CA . ARG A 1 177 ? 3.704 -2.532 -3.137 1.00 96.62 177 ARG A CA 1
ATOM 1352 C C . ARG A 1 177 ? 2.289 -2.078 -2.831 1.00 96.62 177 ARG A C 1
ATOM 1354 O O . ARG A 1 177 ? 2.042 -0.876 -2.759 1.00 96.62 177 ARG A O 1
ATOM 1361 N N . TRP A 1 178 ? 1.394 -3.021 -2.580 1.00 96.50 178 TRP A N 1
ATOM 1362 C CA . TRP A 1 178 ? 0.064 -2.774 -2.033 1.00 96.50 178 TRP A CA 1
ATOM 1363 C C . TRP A 1 178 ? -0.033 -3.380 -0.641 1.00 96.50 178 TRP A C 1
ATOM 1365 O O . TRP A 1 178 ? 0.468 -4.476 -0.391 1.00 96.50 178 TRP A O 1
ATOM 1375 N N . ILE A 1 179 ? -0.678 -2.649 0.262 1.00 96.44 179 ILE A N 1
ATOM 1376 C CA . ILE A 1 179 ? -0.961 -3.066 1.630 1.00 96.44 179 ILE A CA 1
ATOM 1377 C C . ILE A 1 179 ? -2.473 -3.085 1.785 1.00 96.44 179 ILE A C 1
ATOM 1379 O O . ILE A 1 179 ? -3.128 -2.036 1.822 1.00 96.44 179 ILE A O 1
ATOM 1383 N N . LEU A 1 180 ? -3.011 -4.294 1.866 1.00 95.44 180 LEU A N 1
ATOM 1384 C CA . LEU A 1 180 ? -4.428 -4.559 2.057 1.00 95.44 180 LEU A CA 1
ATOM 1385 C C . LEU A 1 180 ? -4.628 -5.151 3.453 1.00 95.44 180 LEU A C 1
ATOM 1387 O O . LEU A 1 180 ? -3.755 -5.845 3.966 1.00 95.44 180 LEU A O 1
ATOM 1391 N N . TYR A 1 181 ? -5.777 -4.910 4.068 1.00 95.44 181 TYR A N 1
ATOM 1392 C CA . TYR A 1 181 ? -6.166 -5.588 5.303 1.00 95.44 181 TYR A CA 1
ATOM 1393 C C . TYR A 1 181 ? -7.375 -6.465 5.042 1.00 95.44 181 TYR A C 1
ATOM 1395 O O . TYR A 1 181 ? -8.402 -5.950 4.621 1.00 95.44 181 TYR A O 1
ATOM 1403 N N . ALA A 1 182 ? -7.253 -7.767 5.283 1.00 95.44 182 ALA A N 1
ATOM 1404 C CA . ALA A 1 182 ? -8.256 -8.772 4.969 1.00 95.44 182 ALA A CA 1
ATOM 1405 C C . ALA A 1 182 ? -8.931 -9.343 6.225 1.00 95.44 182 ALA A C 1
ATOM 1407 O O . ALA A 1 182 ? -8.312 -9.488 7.285 1.00 95.44 182 ALA A O 1
ATOM 1408 N N . SER A 1 183 ? -10.213 -9.680 6.084 1.00 94.69 183 SER A N 1
ATOM 1409 C CA . SER A 1 183 ? -10.993 -10.434 7.071 1.00 94.69 183 SER A CA 1
ATOM 1410 C C . SER A 1 183 ? -10.816 -11.947 6.896 1.00 94.69 183 SER A C 1
ATOM 1412 O O . SER A 1 183 ? -10.829 -12.689 7.877 1.00 94.69 183 SER A O 1
ATOM 1414 N N . ASP A 1 184 ? -10.578 -12.391 5.659 1.00 93.38 184 ASP A N 1
ATOM 1415 C CA . ASP A 1 184 ? -10.325 -13.781 5.278 1.00 93.38 184 ASP A CA 1
ATOM 1416 C C . ASP A 1 184 ? -9.176 -13.840 4.258 1.00 93.38 184 ASP A C 1
ATOM 1418 O O . ASP A 1 184 ? -9.307 -13.386 3.120 1.00 93.38 184 ASP A O 1
ATOM 1422 N N . VAL A 1 185 ? -8.035 -14.391 4.685 1.00 93.88 185 VAL A N 1
ATOM 1423 C CA . VAL A 1 185 ? -6.826 -14.509 3.853 1.00 93.88 185 VAL A CA 1
ATOM 1424 C C . VAL A 1 185 ? -7.058 -15.446 2.670 1.00 93.88 185 VAL A C 1
ATOM 1426 O O . VAL A 1 185 ? -6.672 -15.109 1.558 1.00 93.88 185 VAL A O 1
ATOM 1429 N N . ALA A 1 186 ? -7.734 -16.580 2.874 1.00 92.19 186 ALA A N 1
ATOM 1430 C CA . ALA A 1 186 ? -7.939 -17.567 1.816 1.00 92.19 186 ALA A CA 1
ATOM 1431 C C . ALA A 1 186 ? -8.907 -17.047 0.745 1.00 92.19 186 ALA A C 1
ATOM 1433 O O . ALA A 1 186 ? -8.707 -17.278 -0.447 1.00 92.19 186 ALA A O 1
ATOM 1434 N N . ALA A 1 187 ? -9.947 -16.316 1.160 1.00 90.00 187 ALA A N 1
ATOM 1435 C CA . ALA A 1 187 ? -10.846 -15.652 0.222 1.00 90.00 187 ALA A CA 1
ATOM 1436 C C . ALA A 1 187 ? -10.128 -14.558 -0.579 1.00 90.00 187 ALA A C 1
ATOM 1438 O O . ALA A 1 187 ? -10.401 -14.415 -1.766 1.00 90.00 187 ALA A O 1
ATOM 1439 N N . MET A 1 188 ? -9.215 -13.812 0.053 1.00 89.69 188 MET A N 1
ATOM 1440 C CA . MET A 1 188 ? -8.393 -12.804 -0.620 1.00 89.69 188 MET A CA 1
ATOM 1441 C C . MET A 1 188 ? -7.439 -13.456 -1.628 1.00 89.69 188 MET A C 1
ATOM 1443 O O . MET A 1 188 ? -7.442 -13.076 -2.791 1.00 89.69 188 MET A O 1
ATOM 1447 N N . GLU A 1 189 ? -6.689 -14.485 -1.224 1.00 89.38 189 GLU A N 1
ATOM 1448 C CA . GLU A 1 189 ? -5.742 -15.197 -2.096 1.00 89.38 189 GLU A CA 1
ATOM 1449 C C . GLU A 1 189 ? -6.430 -15.790 -3.330 1.00 89.38 189 GLU A C 1
ATOM 1451 O O . GLU A 1 189 ? -5.869 -15.755 -4.418 1.00 89.38 189 GLU A O 1
ATOM 1456 N N . ALA A 1 190 ? -7.675 -16.258 -3.197 1.00 88.69 190 ALA A N 1
ATOM 1457 C CA . ALA A 1 190 ? -8.460 -16.764 -4.322 1.00 88.69 190 ALA A CA 1
ATOM 1458 C C . ALA A 1 190 ? -8.870 -15.687 -5.351 1.00 88.69 190 ALA A C 1
ATOM 1460 O O . ALA A 1 190 ? -9.296 -16.043 -6.452 1.00 88.69 190 ALA A O 1
ATOM 1461 N N . LEU A 1 191 ? -8.796 -14.398 -4.998 1.00 86.50 191 LEU A N 1
ATOM 1462 C CA . LEU A 1 191 ? -9.052 -13.272 -5.908 1.00 86.50 191 LEU A CA 1
ATOM 1463 C C . LEU A 1 191 ? -7.782 -12.840 -6.643 1.00 86.50 191 LEU A C 1
ATOM 1465 O O . LEU A 1 191 ? -7.873 -12.322 -7.755 1.00 86.50 191 LEU A O 1
ATOM 1469 N N . VAL A 1 192 ? -6.613 -13.057 -6.037 1.00 86.44 192 VAL A N 1
ATOM 1470 C CA . VAL A 1 192 ? -5.344 -12.626 -6.613 1.00 86.44 192 VAL A CA 1
ATOM 1471 C C . VAL A 1 192 ? -4.911 -13.616 -7.700 1.00 86.44 192 VAL A C 1
ATOM 1473 O O . VAL A 1 192 ? -4.752 -14.804 -7.415 1.00 86.44 192 VAL A O 1
ATOM 1476 N N . PRO A 1 193 ? -4.702 -13.173 -8.952 1.00 83.75 193 PRO A N 1
ATOM 1477 C CA . PRO A 1 193 ? -4.2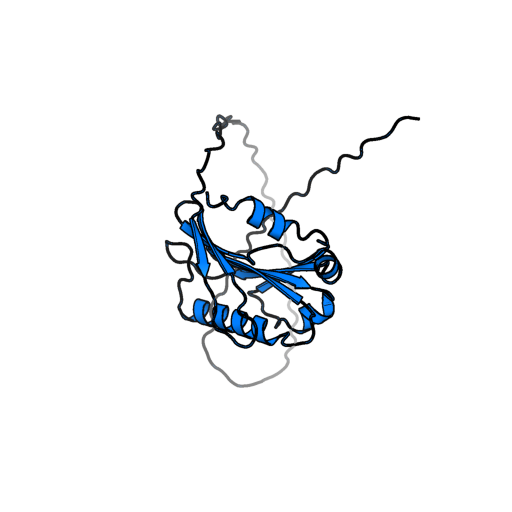28 -14.061 -10.003 1.00 83.75 193 PRO A CA 1
ATOM 1478 C C . PRO A 1 193 ? -2.823 -14.575 -9.674 1.00 83.75 193 PRO A C 1
ATOM 1480 O O . PRO A 1 193 ? -1.931 -13.796 -9.344 1.00 83.75 193 PRO A O 1
ATOM 1483 N N . GLU A 1 194 ? -2.603 -15.885 -9.801 1.00 80.00 194 GLU A N 1
ATOM 1484 C CA . GLU A 1 194 ? -1.264 -16.462 -9.668 1.00 80.00 194 GLU A CA 1
ATOM 1485 C C . GLU A 1 194 ? -0.344 -15.893 -10.760 1.00 80.00 194 GLU A C 1
ATOM 1487 O O . GLU A 1 194 ? -0.628 -16.011 -11.956 1.00 80.00 194 GLU A O 1
ATOM 1492 N N . ASN A 1 195 ? 0.756 -15.257 -10.351 1.00 81.81 195 ASN A N 1
ATOM 1493 C CA . ASN A 1 195 ? 1.741 -14.681 -11.259 1.00 81.81 195 ASN A CA 1
ATOM 1494 C C . ASN A 1 195 ? 3.151 -14.791 -10.660 1.00 81.81 195 ASN A C 1
ATOM 1496 O O . ASN A 1 195 ? 3.373 -14.391 -9.520 1.00 81.81 195 ASN A O 1
ATOM 1500 N N . ASP A 1 196 ? 4.108 -15.282 -11.450 1.00 82.00 196 ASP A N 1
ATOM 1501 C CA . ASP A 1 196 ? 5.504 -15.494 -11.044 1.00 82.00 196 ASP A CA 1
ATOM 1502 C C . ASP A 1 196 ? 6.248 -14.198 -10.660 1.00 82.00 196 ASP A C 1
ATOM 1504 O O . ASP A 1 196 ? 7.276 -14.250 -9.986 1.00 82.00 196 ASP A O 1
ATOM 1508 N N . PHE A 1 197 ? 5.752 -13.032 -11.088 1.00 83.06 197 PHE A N 1
ATOM 1509 C CA . PHE A 1 197 ? 6.361 -11.723 -10.809 1.00 83.06 197 PHE A CA 1
ATOM 1510 C C . PHE A 1 197 ? 5.798 -11.030 -9.560 1.00 83.06 197 PHE A C 1
ATOM 1512 O O . PHE A 1 197 ? 6.209 -9.913 -9.236 1.00 83.06 197 PHE A O 1
ATOM 1519 N N . MET A 1 198 ? 4.851 -11.671 -8.876 1.00 92.00 198 MET A N 1
ATOM 1520 C CA . MET A 1 198 ? 4.142 -11.108 -7.737 1.00 92.00 198 MET A CA 1
ATOM 1521 C C . MET A 1 198 ? 4.433 -11.919 -6.474 1.00 92.00 198 MET A C 1
ATOM 1523 O O . MET A 1 198 ? 4.176 -13.118 -6.421 1.00 92.00 198 MET A O 1
ATOM 1527 N N . ASP A 1 199 ? 4.946 -11.250 -5.446 1.00 93.94 199 ASP A N 1
ATOM 1528 C CA . ASP A 1 199 ? 5.110 -11.825 -4.113 1.00 93.94 199 ASP A CA 1
ATOM 1529 C C . ASP A 1 199 ? 3.940 -11.394 -3.228 1.00 93.94 199 ASP A C 1
ATOM 1531 O O . ASP A 1 199 ? 3.618 -10.205 -3.133 1.00 93.94 199 ASP A O 1
ATOM 1535 N N . ILE A 1 200 ? 3.288 -12.365 -2.593 1.00 94.31 200 ILE A N 1
ATOM 1536 C CA . ILE A 1 200 ? 2.144 -12.143 -1.713 1.00 94.31 200 ILE A CA 1
ATOM 1537 C C . ILE A 1 200 ? 2.484 -12.734 -0.356 1.00 94.31 200 ILE A C 1
ATOM 1539 O O . ILE A 1 200 ? 2.789 -13.918 -0.226 1.00 94.31 200 ILE A O 1
ATOM 1543 N N . SER A 1 201 ? 2.378 -11.911 0.679 1.00 96.00 201 SER A N 1
ATOM 1544 C CA . SER A 1 201 ? 2.534 -12.353 2.061 1.00 96.00 201 SER A CA 1
ATOM 1545 C C . SER A 1 201 ? 1.359 -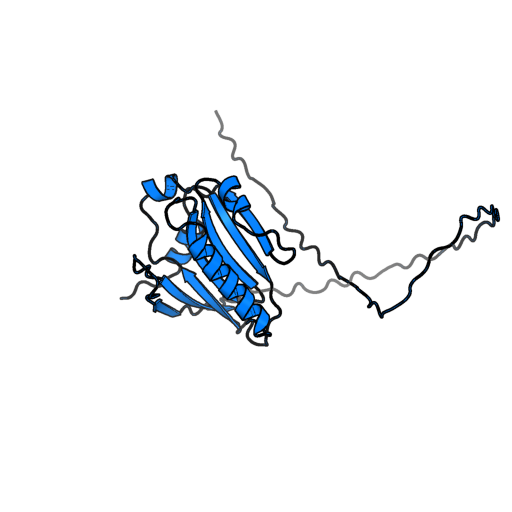11.902 2.913 1.00 96.00 201 SER A C 1
ATOM 1547 O O . SER A 1 201 ? 0.793 -10.828 2.703 1.00 96.00 201 SER A O 1
ATOM 1549 N N . ALA A 1 202 ? 1.002 -12.728 3.893 1.00 96.62 202 ALA A N 1
ATOM 1550 C CA . ALA A 1 202 ? -0.046 -12.446 4.859 1.00 96.62 202 ALA A CA 1
ATOM 1551 C C . ALA A 1 202 ? 0.514 -12.515 6.285 1.00 96.62 202 ALA A C 1
ATOM 1553 O O . ALA A 1 202 ? 1.177 -13.480 6.664 1.00 96.62 202 ALA A O 1
ATOM 1554 N N . GLU A 1 203 ? 0.216 -11.505 7.095 1.00 97.81 203 GLU A N 1
ATOM 1555 C CA . GLU A 1 203 ? 0.619 -11.422 8.499 1.00 97.81 203 GLU A CA 1
ATOM 1556 C C . GLU A 1 203 ? -0.571 -11.017 9.370 1.00 97.81 203 GLU A C 1
ATOM 1558 O O . GLU A 1 203 ? -1.430 -10.245 8.955 1.00 97.81 203 GLU A O 1
ATOM 1563 N N . HIS A 1 204 ? -0.646 -11.529 10.596 1.00 97.50 204 HIS A N 1
ATOM 1564 C CA . HIS A 1 204 ? -1.650 -11.081 11.556 1.00 97.50 204 HIS A CA 1
ATOM 1565 C C . HIS A 1 204 ? -1.222 -9.749 12.199 1.00 97.50 204 HIS A C 1
ATOM 1567 O O . HIS A 1 204 ? -0.283 -9.719 12.990 1.00 97.50 204 HIS A O 1
ATOM 1573 N N . ASP A 1 205 ? -1.926 -8.664 11.877 1.00 97.00 205 ASP A N 1
ATOM 1574 C CA . ASP A 1 205 ? -1.665 -7.291 12.334 1.00 97.00 205 ASP A CA 1
ATOM 1575 C C . ASP A 1 205 ? -2.987 -6.585 12.715 1.00 97.00 205 ASP A C 1
ATOM 1577 O O . ASP A 1 205 ? -3.446 -5.675 12.021 1.00 97.00 205 ASP A O 1
ATOM 1581 N N . PRO A 1 206 ? -3.637 -6.981 13.826 1.00 93.81 206 PRO A N 1
ATOM 1582 C CA . PRO A 1 206 ? -4.916 -6.398 14.248 1.00 93.81 206 PRO A CA 1
ATOM 1583 C C . PRO A 1 206 ? -4.806 -4.919 14.636 1.00 93.81 206 PRO A C 1
ATOM 1585 O O . PRO A 1 206 ? -5.799 -4.191 14.628 1.00 93.81 206 PRO A O 1
ATOM 1588 N N . GLU A 1 207 ? -3.599 -4.454 14.962 1.00 94.44 207 GLU A N 1
ATOM 1589 C CA . GLU A 1 207 ? -3.360 -3.063 15.335 1.00 94.44 207 GLU A CA 1
ATOM 1590 C C . GLU A 1 207 ? -3.150 -2.141 14.138 1.00 94.44 207 GLU A C 1
ATOM 1592 O O . GLU A 1 207 ? -3.183 -0.920 14.312 1.00 94.44 207 GLU A O 1
ATOM 1597 N N . TRP A 1 208 ? -3.006 -2.697 12.933 1.00 96.44 208 TRP A N 1
ATOM 1598 C CA . TRP A 1 208 ? -2.692 -1.945 11.722 1.00 96.44 208 TRP A CA 1
ATOM 1599 C C . TRP A 1 208 ? -1.403 -1.131 11.888 1.00 96.44 208 TRP A C 1
ATOM 1601 O O . TRP A 1 208 ? -1.333 0.061 11.567 1.00 96.44 208 TRP A O 1
ATOM 1611 N N . SER A 1 209 ? -0.391 -1.776 12.469 1.00 95.00 209 SER A N 1
ATOM 1612 C CA . SER A 1 209 ? 0.851 -1.148 12.921 1.00 95.00 209 SER A CA 1
ATOM 1613 C C . SER A 1 209 ? 1.613 -0.452 11.790 1.00 95.00 209 SER A C 1
ATOM 1615 O O . SER A 1 209 ? 2.178 0.621 12.005 1.00 95.00 209 SER A O 1
ATOM 1617 N N . GLU A 1 210 ? 1.556 -0.996 10.575 1.00 94.25 210 GLU A N 1
ATOM 1618 C CA . GLU A 1 210 ? 2.175 -0.413 9.381 1.00 94.25 210 GLU A CA 1
ATOM 1619 C C . GLU A 1 210 ? 1.558 0.936 9.008 1.00 94.25 210 GLU A C 1
ATOM 1621 O O . GLU A 1 210 ? 2.250 1.946 8.885 1.00 94.25 210 GLU A O 1
ATOM 1626 N N . ILE A 1 211 ? 0.230 0.977 8.889 1.00 95.81 211 ILE A N 1
ATOM 1627 C CA . ILE A 1 211 ? -0.499 2.196 8.528 1.00 95.81 211 ILE A CA 1
ATOM 1628 C C . ILE A 1 211 ? -0.360 3.231 9.642 1.00 95.81 211 ILE A C 1
ATOM 1630 O O . ILE A 1 211 ? -0.143 4.413 9.372 1.00 95.81 211 ILE A O 1
ATOM 1634 N N . ALA A 1 212 ? -0.406 2.789 10.902 1.00 95.44 212 ALA A N 1
ATOM 1635 C CA . ALA A 1 212 ? -0.153 3.643 12.053 1.00 95.44 212 ALA A CA 1
ATOM 1636 C C . ALA A 1 212 ? 1.247 4.281 11.994 1.00 95.44 212 ALA A C 1
ATOM 1638 O O . ALA A 1 212 ? 1.383 5.480 12.246 1.00 95.44 212 ALA A O 1
ATOM 1639 N N . ALA A 1 213 ? 2.276 3.509 11.628 1.00 94.44 213 ALA A N 1
ATOM 1640 C CA . ALA A 1 213 ? 3.646 3.995 11.496 1.00 94.44 213 ALA A CA 1
ATOM 1641 C C . ALA A 1 213 ? 3.799 5.001 10.344 1.00 94.44 213 ALA A C 1
ATOM 1643 O O . ALA A 1 213 ? 4.411 6.055 10.540 1.00 94.44 213 ALA A O 1
ATOM 1644 N N . ILE A 1 214 ? 3.200 4.727 9.177 1.00 92.94 214 ILE A N 1
ATOM 1645 C CA . ILE A 1 214 ? 3.194 5.658 8.037 1.00 92.94 214 ILE A CA 1
ATOM 1646 C C . ILE A 1 214 ? 2.547 6.985 8.449 1.00 92.94 214 ILE A C 1
ATOM 1648 O O . ILE A 1 214 ? 3.144 8.047 8.266 1.00 92.94 214 ILE A O 1
ATOM 1652 N N . LEU A 1 215 ? 1.358 6.931 9.058 1.00 93.25 215 LEU A N 1
ATOM 1653 C CA . LEU A 1 215 ? 0.606 8.114 9.481 1.00 93.25 215 LEU A CA 1
ATOM 1654 C C . LEU A 1 215 ? 1.321 8.918 10.576 1.00 93.25 215 LEU A C 1
ATOM 1656 O O . LEU A 1 215 ? 1.291 10.148 10.551 1.00 93.25 215 LEU A O 1
ATOM 1660 N N . ALA A 1 216 ? 2.001 8.253 11.514 1.00 92.81 216 ALA A N 1
ATOM 1661 C CA . ALA A 1 216 ? 2.785 8.917 12.555 1.00 92.81 216 ALA A CA 1
ATOM 1662 C C . ALA A 1 216 ? 3.984 9.705 11.995 1.00 92.81 216 ALA A C 1
ATOM 1664 O O . ALA A 1 216 ? 4.433 10.666 12.624 1.00 92.81 216 ALA A O 1
ATOM 1665 N N . GLY A 1 217 ? 4.492 9.319 10.820 1.00 89.19 217 GLY A N 1
ATOM 1666 C CA . GLY A 1 217 ? 5.576 10.009 10.122 1.00 89.19 217 GLY A CA 1
ATOM 1667 C C . GLY A 1 217 ? 5.152 11.274 9.367 1.00 89.19 217 GLY A C 1
ATOM 1668 O O . GLY A 1 217 ? 6.020 12.011 8.897 1.00 89.19 217 GLY A O 1
ATOM 1669 N N . ILE A 1 218 ? 3.849 11.548 9.235 1.00 87.88 218 ILE A N 1
ATOM 1670 C CA . ILE A 1 218 ? 3.343 12.706 8.490 1.00 87.88 218 ILE A CA 1
ATOM 1671 C C . ILE A 1 218 ? 3.417 13.964 9.377 1.00 87.88 218 ILE A C 1
ATOM 1673 O O . ILE A 1 218 ? 2.818 13.990 10.458 1.00 87.88 218 ILE A O 1
ATOM 1677 N N . PRO A 1 219 ? 4.109 15.040 8.948 1.00 82.06 219 PRO A N 1
ATOM 1678 C CA . PRO A 1 219 ? 4.122 16.302 9.681 1.00 82.06 219 PRO A CA 1
ATOM 1679 C C . PRO A 1 219 ? 2.702 16.858 9.828 1.00 82.06 219 PRO A C 1
ATOM 1681 O O . PRO A 1 219 ? 1.960 16.956 8.850 1.00 82.06 219 PRO A O 1
ATOM 1684 N N . LYS A 1 220 ? 2.317 17.259 11.044 1.00 74.25 220 LYS A N 1
ATOM 1685 C CA . LYS A 1 220 ? 1.029 17.928 11.266 1.00 74.25 220 LYS A CA 1
ATOM 1686 C C . LYS A 1 220 ? 1.061 19.294 10.580 1.00 74.25 220 LYS A C 1
ATOM 1688 O O . LYS A 1 220 ? 1.957 20.089 10.857 1.00 74.25 220 LYS A O 1
ATOM 1693 N N . ALA A 1 221 ? 0.101 19.561 9.696 1.00 65.25 221 ALA A N 1
ATOM 1694 C CA . ALA A 1 221 ? -0.090 20.898 9.145 1.00 65.25 221 ALA A CA 1
ATOM 1695 C C . ALA A 1 221 ? -0.406 21.862 10.305 1.00 65.25 221 ALA A C 1
ATOM 1697 O O . ALA A 1 221 ? -1.341 21.613 11.070 1.00 65.25 221 ALA A O 1
ATOM 1698 N N . HIS A 1 222 ? 0.427 22.890 10.471 1.00 41.94 222 HIS A N 1
ATOM 1699 C CA . HIS A 1 222 ? 0.248 23.968 11.445 1.00 41.94 222 HIS A CA 1
ATOM 1700 C C . HIS A 1 222 ? -0.579 25.106 10.855 1.00 41.94 222 HIS A C 1
ATOM 1702 O O . HIS A 1 222 ? -0.387 25.398 9.652 1.00 41.94 222 HIS A O 1
#

Foldseek 3Di:
DDDDDDDDDDDDDDDDDDDDDDDDDDDDDDDDDDDDDDDDDDDDDDDDDDDDDDDDDPDDDPPPPDDPPPPPWDKDWDWDFDPDPDDRQIWIWIWTADPNAIKIKTFRQDDDDLVLLQLFQKKKKKKFFADADPRQAHPDPVVVVVVVVVVVLVCVLCPPPPQKDFGMWMGGNRMIMTIIGGNDPVSVVVSDDDDPRMDMDMDGHSPPVVSVVVNVPDDDDD

Secondary structure (DSSP, 8-state):
--PPP-PPP------------------------------------------------------------------EEEEEE---SSS--EEEEEEEEETTEEEEEEE-SSPPPHHHHHH--EEEEEEEE--B-TTSSBSSHHHHHHHHHHHHHHHHS-SSS-SEEEEEEEEETTEEEEEEEES-HHHHHTTSPP-TTEEEEEEE-TT-HHHHHHHHTSPPP-

Sequence (222 aa):
MRNRVVKNDDVSVMFLCRHAVMAGLLLCGVLPVKAGSTTGMESRTPVDGSATMSESASLATPAKHWEPGKEQRQVNASTQSEAGSGENQQWLLLRSLTESRPHFVGVMPALPPADVRAAFPHRITIVVAYEEDEKGLPLYADDLEALNGLEDDIREWDPDRRVFLNAARSTGLGERRWILYASDVAAMEALVPENDFMDISAEHDPEWSEIAAILAGIPKAH

pLDDT: mean 71.65, std 24.22, range [24.7, 97.88]

Radius of gyration: 26.72 Å; chains: 1; bounding box: 70×75×80 Å